Protein AF-K1U8G0-F1 (afdb_monomer_lite)

Foldseek 3Di:
DWDKDWDDADPVGLQRGKIKTKDWPDPPKAKFQAFDDDPDCVSVVRVVVCVVVVNRDHDDHDPPGPDMDIDDDDDADVVGDDDIDMDMFMDRFFHQDDDDDDDPDPVVDDPPDDVVVCPPPDPTWGAQVCLVDVDRVRVVVCCVVCVVVVVVVVVVVVCVLPPDPDDPVVSCVVVVVVCCVVDPQWTQTNVRDIWGALADDPPDGHDGGNPCVRCVVVPPDD

InterPro domains:
  IPR024462 Glycosyl-hydrolase family 116, N-terminal [PF12215] (2-149)
  IPR052566 Non-lysosomal glucosylceramidase [PTHR12654] (21-219)

Sequence (222 aa):
RGFILNQEAPANERHLEGHFAIWTDDARTTVDHCWFRGGWFDPLTMAWNNVTRGELISNEPGPGAPGGSLYVPINLAPGESKTVRLYMAWFVPRSNHRIGPDPKNVRDFGSCYNEADYAGQPDFYEPWYSRKFRNVNEVAAYWEENYDQLKQRTSRFTEAFYDTNLPKEVVEAVAANLTILKSPTVMRQHDGRFWVWEGSGDSWGSCHGSCTHVWNYAQAVP

Secondary structure (DSSP, 8-state):
-EEEEEEPPPTT-GGG-EEEEEEES-TT-EEE-S----STTHHHHHHHHHHHHT----PPP-TT-S--EEE------TT------EEEEEE---B----SPPP-STTSS-TT--GGGGTT--SSB-BHHHHH-SSHHHHHHHHHHHHHHHHHHHHHHHHHHH---S-HHHHHHHHHHHHGGGSTTEEEBTTS-EEE-SEE-SS-EES-S--HHHHTT-TT--

Organism: NCBI:txid408170

pLDDT: mean 92.66, std 5.26, range [62.34, 98.5]

Radius of gyration: 23.16 Å; chains: 1; bounding box: 51×50×64 Å

Structure (mmCIF, N/CA/C/O backbone):
data_AF-K1U8G0-F1
#
_entry.id   AF-K1U8G0-F1
#
loop_
_atom_site.group_PDB
_atom_site.id
_atom_site.type_symbol
_atom_site.label_atom_id
_atom_site.label_alt_id
_atom_site.label_comp_id
_atom_site.label_asym_id
_atom_site.label_entity_id
_atom_site.label_seq_id
_atom_site.pdbx_PDB_ins_code
_atom_site.Cartn_x
_atom_site.Cartn_y
_atom_site.Cartn_z
_atom_site.occupancy
_atom_site.B_iso_or_equiv
_atom_site.auth_seq_id
_atom_site.auth_comp_id
_atom_site.auth_asym_id
_atom_site.auth_atom_id
_atom_site.pdbx_PDB_model_num
ATOM 1 N N . ARG A 1 1 ? -16.502 0.867 3.691 1.00 93.31 1 ARG A N 1
ATOM 2 C CA . ARG A 1 1 ? -16.926 2.267 3.428 1.00 93.31 1 ARG A CA 1
ATOM 3 C C . ARG A 1 1 ? -15.722 3.185 3.532 1.00 93.31 1 ARG A C 1
ATOM 5 O O . ARG A 1 1 ? -14.999 3.090 4.516 1.00 93.31 1 ARG A O 1
ATOM 12 N N . GLY A 1 2 ? -15.486 4.037 2.540 1.00 96.38 2 GLY A N 1
ATOM 13 C CA . GLY A 1 2 ? -14.303 4.892 2.506 1.00 96.38 2 GLY A CA 1
ATOM 14 C C . GLY A 1 2 ? -14.257 5.771 1.266 1.00 96.38 2 GLY A C 1
ATOM 15 O O . GLY A 1 2 ? -15.279 5.925 0.602 1.00 96.38 2 GLY A O 1
ATOM 16 N N . PHE A 1 3 ? -13.080 6.301 0.951 1.00 96.19 3 PHE A N 1
ATOM 17 C CA . PHE A 1 3 ? -12.853 7.120 -0.238 1.00 96.19 3 PHE A CA 1
ATOM 18 C C . PHE A 1 3 ? -11.485 6.840 -0.863 1.00 96.19 3 PHE A C 1
ATOM 20 O O . PHE A 1 3 ? -10.619 6.199 -0.262 1.00 96.19 3 PHE A O 1
ATOM 27 N N . ILE A 1 4 ? -11.310 7.329 -2.091 1.00 95.75 4 ILE A N 1
ATOM 28 C CA . ILE A 1 4 ? -10.064 7.236 -2.848 1.00 95.75 4 ILE A CA 1
ATOM 29 C C . ILE A 1 4 ? -9.567 8.649 -3.135 1.00 95.75 4 ILE A C 1
ATOM 31 O O . ILE A 1 4 ? -10.297 9.465 -3.695 1.00 95.75 4 ILE A O 1
ATOM 35 N N . LEU A 1 5 ? -8.314 8.917 -2.780 1.00 94.31 5 LEU A N 1
ATOM 36 C CA . LEU A 1 5 ? -7.572 10.075 -3.253 1.00 94.31 5 LEU A CA 1
ATOM 37 C C . LEU A 1 5 ? -6.909 9.706 -4.581 1.00 94.31 5 LEU A C 1
ATOM 39 O O . LEU A 1 5 ? -6.108 8.771 -4.642 1.00 94.31 5 LEU A O 1
ATOM 43 N N . ASN A 1 6 ? -7.274 10.426 -5.639 1.00 93.50 6 ASN A N 1
ATOM 44 C CA . ASN A 1 6 ? -6.759 10.211 -6.987 1.00 93.50 6 ASN A CA 1
ATOM 45 C C . ASN A 1 6 ? -5.780 11.324 -7.353 1.00 93.50 6 ASN A C 1
ATOM 47 O O . ASN A 1 6 ? -6.115 12.504 -7.256 1.00 93.50 6 ASN A O 1
ATOM 51 N N . GLN A 1 7 ? -4.601 10.932 -7.821 1.00 93.19 7 GLN A N 1
ATOM 52 C CA . GLN A 1 7 ? -3.657 11.790 -8.515 1.00 93.19 7 GLN A CA 1
ATOM 53 C C . GLN A 1 7 ? -3.667 11.397 -9.992 1.00 93.19 7 GLN A C 1
ATOM 55 O O . GLN A 1 7 ? -3.075 10.392 -10.392 1.00 93.19 7 GLN A O 1
ATOM 60 N N . GLU A 1 8 ? -4.382 12.179 -10.797 1.00 90.31 8 GLU A N 1
ATOM 61 C CA . GLU A 1 8 ? -4.370 12.019 -12.249 1.00 90.31 8 GLU A CA 1
ATOM 62 C C . GLU A 1 8 ? -3.028 12.484 -12.820 1.00 90.31 8 GLU A C 1
ATOM 64 O O . GLU A 1 8 ? -2.448 13.475 -12.371 1.00 90.31 8 GLU A O 1
ATOM 69 N N . ALA A 1 9 ? -2.536 11.767 -13.828 1.00 91.88 9 ALA A N 1
ATOM 70 C CA . ALA A 1 9 ? -1.294 12.106 -14.501 1.00 91.88 9 ALA A CA 1
ATOM 71 C C . ALA A 1 9 ? -1.554 12.874 -15.805 1.00 91.88 9 ALA A C 1
ATOM 73 O O . ALA A 1 9 ? -2.374 12.431 -16.619 1.00 91.88 9 ALA A O 1
ATOM 74 N N . PRO A 1 10 ? -0.809 13.961 -16.079 1.00 92.06 10 PRO A N 1
ATOM 75 C CA . PRO A 1 10 ? -0.748 14.548 -17.411 1.00 92.06 10 PRO A CA 1
ATOM 76 C C . PRO A 1 10 ? -0.328 13.511 -18.462 1.00 92.06 10 PRO A C 1
ATOM 78 O O . PRO A 1 10 ? 0.423 12.576 -18.177 1.00 92.06 10 PRO A O 1
ATOM 81 N N . ALA A 1 11 ? -0.765 13.695 -19.712 1.00 86.19 11 ALA A N 1
ATOM 82 C CA . ALA A 1 11 ? -0.513 12.731 -20.787 1.00 86.19 11 ALA A CA 1
ATOM 83 C C . ALA A 1 11 ? 0.985 12.429 -21.012 1.00 86.19 11 ALA A C 1
ATOM 85 O O . ALA A 1 11 ? 1.331 11.300 -21.357 1.00 86.19 11 ALA A O 1
ATOM 86 N N . ASN A 1 12 ? 1.857 13.416 -20.791 1.00 87.25 12 ASN A N 1
ATOM 87 C CA . ASN A 1 12 ? 3.316 13.337 -20.916 1.00 87.25 12 ASN A CA 1
ATOM 88 C C . ASN A 1 12 ? 4.033 12.875 -19.630 1.00 87.25 12 ASN A C 1
ATOM 90 O O . ASN A 1 12 ? 5.226 12.587 -19.672 1.00 87.25 12 ASN A O 1
ATOM 94 N N . GLU A 1 13 ? 3.334 12.779 -18.498 1.00 92.38 13 GLU A N 1
ATOM 95 C CA . GLU A 1 13 ? 3.910 12.476 -17.180 1.00 92.38 13 GLU A CA 1
ATOM 96 C C . GLU A 1 13 ? 3.161 11.326 -16.494 1.00 92.38 13 GLU A C 1
ATOM 98 O O . GLU A 1 13 ? 2.931 11.331 -15.291 1.00 92.38 13 GLU A O 1
ATOM 103 N N . ARG A 1 14 ? 2.813 10.284 -17.264 1.00 92.81 14 ARG A N 1
ATOM 104 C CA . ARG A 1 14 ? 2.050 9.099 -16.806 1.00 92.81 14 ARG A CA 1
ATOM 105 C C . ARG A 1 14 ? 2.611 8.377 -15.576 1.00 92.81 14 ARG A C 1
ATOM 107 O O . ARG A 1 14 ? 1.904 7.582 -14.967 1.00 92.81 14 ARG A O 1
ATOM 114 N N . HIS A 1 15 ? 3.874 8.609 -15.235 1.00 93.88 15 HIS A N 1
ATOM 115 C CA . HIS A 1 15 ? 4.517 8.086 -14.030 1.00 93.88 15 HIS A CA 1
ATOM 116 C C . HIS A 1 15 ? 4.069 8.788 -12.739 1.00 93.88 15 HIS A C 1
ATOM 118 O O . HIS A 1 15 ? 4.366 8.294 -11.658 1.00 93.88 15 HIS A O 1
ATOM 124 N N . LEU A 1 16 ? 3.373 9.923 -12.842 1.00 95.50 16 LEU A N 1
ATOM 125 C CA . LEU A 1 16 ? 2.763 10.621 -11.714 1.00 95.50 16 LEU A CA 1
ATOM 126 C C . LEU A 1 16 ? 1.389 10.050 -11.339 1.00 95.50 16 LEU A C 1
ATOM 128 O O . LEU A 1 16 ? 0.769 10.553 -10.410 1.00 95.50 16 LEU A O 1
ATOM 132 N N . GLU A 1 17 ? 0.885 9.035 -12.043 1.00 96.19 17 GLU A N 1
ATOM 133 C CA . GLU A 1 17 ? -0.402 8.422 -11.708 1.00 96.19 17 GLU A CA 1
ATOM 134 C C . GLU A 1 17 ? -0.296 7.710 -10.358 1.00 96.19 17 GLU A C 1
ATOM 136 O O . GLU A 1 17 ? 0.598 6.889 -10.138 1.00 96.19 17 GLU A O 1
ATOM 141 N N . GLY A 1 18 ? -1.231 8.002 -9.459 1.00 97.25 18 GLY A N 1
ATOM 142 C CA . GLY A 1 18 ? -1.260 7.396 -8.139 1.00 97.25 18 GLY A CA 1
ATOM 143 C C . GLY A 1 18 ? -2.648 7.439 -7.530 1.00 97.25 18 GLY A C 1
ATOM 144 O O . GLY A 1 18 ? -3.390 8.407 -7.673 1.00 97.25 18 GLY A O 1
ATOM 145 N N . HIS A 1 19 ? -2.997 6.379 -6.816 1.00 97.69 19 HIS A N 1
ATOM 146 C CA . HIS A 1 19 ? -4.280 6.265 -6.141 1.00 97.69 19 HIS A CA 1
ATOM 147 C C . HIS A 1 19 ? -4.070 5.743 -4.729 1.00 97.69 19 HIS A C 1
ATOM 149 O O . HIS A 1 19 ? -3.303 4.801 -4.514 1.00 97.69 19 HIS A O 1
ATOM 155 N N . PHE A 1 20 ? -4.782 6.326 -3.774 1.00 97.69 20 PHE A N 1
ATOM 156 C CA . PHE A 1 20 ? -4.774 5.901 -2.383 1.00 97.69 20 PHE A CA 1
ATOM 157 C C . PHE A 1 20 ? -6.205 5.687 -1.902 1.00 97.69 20 PHE A C 1
ATOM 159 O O . PHE A 1 20 ? -6.988 6.630 -1.849 1.00 97.69 20 PHE A O 1
ATOM 166 N N . ALA A 1 21 ? -6.547 4.451 -1.557 1.00 98.06 21 ALA A N 1
ATOM 167 C CA . ALA A 1 21 ? -7.820 4.100 -0.949 1.00 98.06 21 ALA A CA 1
ATOM 168 C C . ALA A 1 21 ? -7.663 3.986 0.567 1.00 98.06 21 ALA A C 1
ATOM 170 O O . ALA A 1 21 ? -6.722 3.353 1.050 1.00 98.06 21 ALA A O 1
ATOM 171 N N . ILE A 1 22 ? -8.621 4.539 1.307 1.00 98.06 22 ILE A N 1
ATOM 172 C CA . ILE A 1 22 ? -8.731 4.391 2.759 1.00 98.06 22 ILE A CA 1
ATOM 173 C C . ILE A 1 22 ? -10.185 4.105 3.134 1.00 98.06 22 ILE A C 1
ATOM 175 O O . ILE A 1 22 ? -11.097 4.814 2.703 1.00 98.06 22 ILE A O 1
ATOM 179 N N . TRP A 1 23 ? -10.425 3.030 3.887 1.00 98.00 23 TRP A N 1
ATOM 180 C CA . TRP A 1 23 ? -11.781 2.566 4.195 1.00 98.00 23 TRP A CA 1
ATOM 181 C C . TRP A 1 23 ? -11.849 1.710 5.460 1.00 98.00 23 TRP A C 1
ATOM 183 O O . TRP A 1 23 ? -10.837 1.305 6.020 1.00 98.00 23 TRP A O 1
ATOM 193 N N . THR A 1 24 ? -13.064 1.424 5.913 1.00 97.38 24 THR A N 1
ATOM 194 C CA . THR A 1 24 ? -13.368 0.527 7.039 1.00 97.38 24 THR A CA 1
ATOM 195 C C . THR A 1 24 ? -14.390 -0.533 6.622 1.00 97.38 24 THR A C 1
ATOM 197 O O . THR A 1 24 ? -15.091 -0.366 5.618 1.00 97.38 24 THR A O 1
ATOM 200 N N . ASP A 1 25 ? -14.523 -1.594 7.415 1.00 94.50 25 ASP A N 1
ATOM 201 C CA . ASP A 1 25 ? -15.561 -2.629 7.274 1.00 94.50 25 ASP A CA 1
ATOM 202 C C . ASP A 1 25 ? -16.801 -2.376 8.161 1.00 94.50 25 ASP A C 1
ATOM 204 O O . ASP A 1 25 ? -17.778 -3.121 8.093 1.00 94.50 25 ASP A O 1
ATOM 208 N N . ASP A 1 26 ? -16.822 -1.304 8.967 1.00 94.94 26 ASP A N 1
ATOM 209 C CA . ASP A 1 26 ? -17.996 -0.956 9.779 1.00 94.94 26 ASP A CA 1
ATOM 210 C C . ASP A 1 26 ? -19.065 -0.258 8.920 1.00 94.94 26 ASP A C 1
ATOM 212 O O . ASP A 1 26 ? -18.864 0.826 8.364 1.00 94.94 26 ASP A O 1
ATOM 216 N N . ALA A 1 27 ? -20.250 -0.866 8.837 1.00 93.94 27 ALA A N 1
ATOM 217 C CA . ALA A 1 27 ? -21.376 -0.333 8.073 1.00 93.94 27 ALA A CA 1
ATOM 218 C C . ALA A 1 27 ? -21.874 1.035 8.579 1.00 93.94 27 ALA A C 1
ATOM 220 O O . ALA A 1 27 ? -22.547 1.745 7.833 1.00 93.94 27 ALA A O 1
ATOM 221 N N . ARG A 1 28 ? -21.547 1.424 9.819 1.00 95.00 28 ARG A N 1
ATOM 222 C CA . ARG A 1 28 ? -21.891 2.736 10.389 1.00 95.00 28 ARG A CA 1
ATOM 223 C C . ARG A 1 28 ? -20.876 3.820 10.059 1.00 95.00 28 ARG A C 1
ATOM 225 O O . ARG A 1 28 ? -21.050 4.947 10.508 1.00 95.00 28 ARG A O 1
ATOM 232 N N . THR A 1 29 ? -19.809 3.503 9.328 1.00 97.12 29 THR A N 1
ATOM 233 C CA . THR A 1 29 ? -18.829 4.515 8.951 1.00 97.12 29 THR A CA 1
ATOM 234 C C . THR A 1 29 ? -19.473 5.612 8.108 1.00 97.12 29 THR A C 1
ATOM 236 O O . THR A 1 29 ? -20.145 5.334 7.106 1.00 97.12 29 THR A O 1
ATOM 239 N N . THR A 1 30 ? -19.229 6.848 8.535 1.00 97.50 30 THR A N 1
ATOM 240 C CA . THR A 1 30 ? -19.607 8.084 7.851 1.00 97.50 30 THR A CA 1
ATOM 241 C C . THR A 1 30 ? -18.373 8.661 7.174 1.00 97.50 30 THR A C 1
ATOM 243 O O . THR A 1 30 ? -17.285 8.653 7.755 1.00 97.50 30 THR A O 1
ATOM 246 N N . VAL A 1 31 ? -18.535 9.134 5.940 1.00 97.62 31 VAL A N 1
ATOM 247 C CA . VAL A 1 31 ? -17.437 9.650 5.124 1.00 97.62 31 VAL A CA 1
ATOM 248 C C . VAL A 1 31 ? -17.691 11.112 4.794 1.00 97.62 31 VAL A C 1
ATOM 250 O O . VAL A 1 31 ? -18.672 11.432 4.130 1.00 97.62 31 VAL A O 1
ATOM 253 N N . ASP A 1 32 ? -16.779 11.978 5.221 1.00 96.88 32 ASP A N 1
ATOM 254 C CA . ASP A 1 32 ? -16.690 13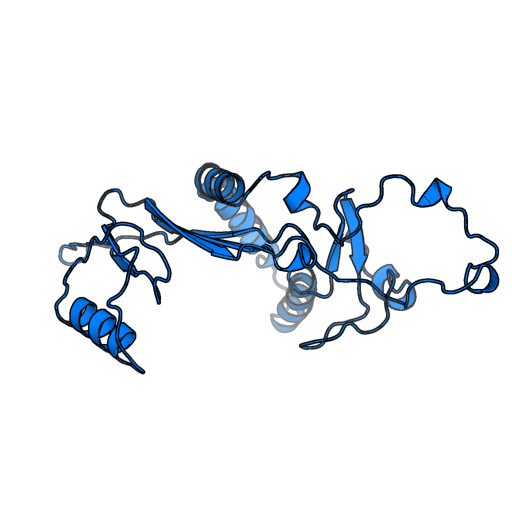.347 4.729 1.00 96.88 32 ASP A CA 1
ATOM 255 C C . ASP A 1 32 ? -15.689 13.369 3.575 1.00 96.88 32 ASP A C 1
ATOM 257 O O . ASP A 1 32 ? -14.477 13.338 3.795 1.00 96.88 32 ASP A O 1
ATOM 261 N N . HIS A 1 33 ? -16.192 13.382 2.342 1.00 95.81 33 HIS A N 1
ATOM 262 C CA . HIS A 1 33 ? -15.342 13.407 1.150 1.00 95.81 33 HIS A CA 1
ATOM 263 C C . HIS A 1 33 ? -14.749 14.791 0.871 1.00 95.81 33 HIS A C 1
ATOM 265 O O . HIS A 1 33 ? -13.907 14.925 -0.018 1.00 95.81 33 HIS A O 1
ATOM 271 N N . CYS A 1 34 ? -15.235 15.831 1.548 1.00 94.69 34 CYS A N 1
ATOM 272 C CA . CYS A 1 34 ? -14.955 17.215 1.207 1.00 94.69 34 CYS A CA 1
ATOM 273 C C . CYS A 1 34 ? -14.912 18.072 2.464 1.00 94.69 34 CYS A C 1
ATOM 275 O O . CYS A 1 34 ? -15.911 18.684 2.845 1.00 94.69 34 CYS A O 1
ATOM 277 N N . TRP A 1 35 ? -13.721 18.185 3.052 1.00 94.62 35 TRP A N 1
ATOM 278 C CA . TRP A 1 35 ? -13.489 19.160 4.111 1.00 94.62 35 TRP A CA 1
ATOM 279 C C . TRP A 1 35 ? -13.860 20.582 3.684 1.00 94.62 35 TRP A C 1
ATOM 281 O O . TRP A 1 35 ? -13.818 20.946 2.502 1.00 94.62 35 TRP A O 1
ATOM 291 N N . PHE A 1 36 ? -14.181 21.399 4.689 1.00 92.62 36 PHE A N 1
ATOM 292 C CA . PHE A 1 36 ? -14.450 22.822 4.527 1.00 92.62 36 PHE A CA 1
ATOM 293 C C . PHE A 1 36 ? -13.361 23.504 3.687 1.00 92.62 36 PHE A C 1
ATOM 295 O O . PHE A 1 36 ? -12.167 23.329 3.932 1.00 92.62 36 PHE A O 1
ATOM 302 N N . ARG A 1 37 ? -13.778 24.307 2.702 1.00 91.25 37 ARG A N 1
ATOM 303 C CA . ARG A 1 37 ? -12.868 25.075 1.847 1.00 91.25 37 ARG A CA 1
ATOM 304 C C . ARG A 1 37 ? -12.678 26.470 2.435 1.00 91.25 37 ARG A C 1
ATOM 306 O O . ARG A 1 37 ? -13.566 27.310 2.329 1.00 91.25 37 ARG A O 1
ATOM 313 N N . GLY A 1 38 ? -11.509 26.699 3.018 1.00 88.94 38 GLY A N 1
ATOM 314 C CA . GLY A 1 38 ? -11.080 27.996 3.535 1.00 88.94 38 GLY A CA 1
ATOM 315 C C . GLY A 1 38 ? -9.591 28.226 3.293 1.00 88.94 38 GLY A C 1
ATOM 316 O O . GLY A 1 38 ? -8.936 27.437 2.609 1.00 88.94 38 GLY A O 1
ATOM 317 N N . GLY A 1 39 ? -9.063 29.324 3.824 1.00 90.25 39 GLY A N 1
ATOM 318 C CA . GLY A 1 39 ? -7.657 29.682 3.670 1.00 90.25 39 GLY A CA 1
ATOM 319 C C . GLY A 1 39 ? -6.789 29.103 4.784 1.00 90.25 39 GLY A C 1
ATOM 320 O O . GLY A 1 39 ? -7.261 28.850 5.888 1.00 90.25 39 GLY A O 1
ATOM 321 N N . TRP A 1 40 ? -5.490 28.950 4.514 1.00 91.62 40 TRP A N 1
ATOM 322 C CA . TRP A 1 40 ? -4.477 28.634 5.529 1.00 91.62 40 TRP A CA 1
ATOM 323 C C . TRP A 1 40 ? -4.831 27.392 6.370 1.00 91.62 40 TRP A C 1
ATOM 325 O O . TRP A 1 40 ? -4.796 26.280 5.848 1.00 91.62 40 TRP A O 1
ATOM 335 N N . PHE A 1 41 ? -5.175 27.565 7.648 1.00 93.00 41 PHE A N 1
ATOM 336 C CA . PHE A 1 41 ? -5.522 26.471 8.555 1.00 93.00 41 PHE A CA 1
ATOM 337 C C . PHE A 1 41 ? -7.028 26.201 8.680 1.00 93.00 41 PHE A C 1
ATOM 339 O O . PHE A 1 41 ? -7.392 25.250 9.367 1.00 93.00 41 PHE A O 1
ATOM 346 N N . ASP A 1 42 ? -7.902 26.949 7.997 1.00 94.38 42 ASP A N 1
ATOM 347 C CA . ASP A 1 42 ? -9.357 26.809 8.144 1.00 94.38 42 ASP A CA 1
ATOM 348 C C . ASP A 1 42 ? -9.869 25.368 7.933 1.00 94.38 42 ASP A C 1
ATOM 350 O O . ASP A 1 42 ? -10.642 24.903 8.776 1.00 94.38 42 ASP A O 1
ATOM 354 N N . PRO A 1 43 ? -9.451 24.610 6.888 1.00 94.38 43 PRO A N 1
ATOM 355 C CA . PRO A 1 43 ? -9.928 23.236 6.699 1.00 94.38 43 PRO A CA 1
ATOM 356 C C . PRO A 1 43 ? -9.573 22.327 7.881 1.00 94.38 43 PRO A C 1
ATOM 358 O O . PRO A 1 43 ? -10.406 21.550 8.347 1.00 94.38 43 PRO A O 1
ATOM 361 N N . LEU A 1 44 ? -8.352 22.468 8.407 1.00 94.94 44 LEU A N 1
ATOM 362 C CA . LEU A 1 44 ? -7.857 21.696 9.547 1.00 94.94 44 LEU A CA 1
ATOM 363 C C . LEU A 1 44 ? -8.558 22.108 10.846 1.00 94.94 44 LEU A C 1
ATOM 365 O O . LEU A 1 44 ? -8.951 21.247 11.630 1.00 94.94 44 LEU A O 1
ATOM 369 N N . THR A 1 45 ? -8.773 23.409 11.062 1.00 95.81 45 THR A N 1
ATOM 370 C CA . THR A 1 45 ? -9.517 23.931 12.216 1.00 95.81 45 THR A CA 1
ATOM 371 C C . THR A 1 45 ? -10.965 23.447 12.212 1.00 95.81 45 THR A C 1
ATOM 373 O O . THR A 1 45 ? -11.476 23.048 13.256 1.00 95.81 45 THR A O 1
ATOM 376 N N . MET A 1 46 ? -11.630 23.427 11.054 1.00 96.12 46 MET A N 1
ATOM 377 C CA . MET A 1 46 ? -12.997 22.911 10.942 1.00 96.12 46 MET A CA 1
ATOM 378 C C . MET A 1 46 ? -13.063 21.402 11.154 1.00 96.12 46 MET A C 1
ATOM 380 O O . MET A 1 46 ? -13.887 20.949 11.947 1.00 96.12 46 MET A O 1
ATOM 384 N N . ALA A 1 47 ? -12.152 20.634 10.551 1.00 95.19 47 ALA A N 1
ATOM 385 C CA . ALA A 1 47 ? -12.054 19.199 10.805 1.00 95.19 47 ALA A CA 1
ATOM 386 C C . ALA A 1 47 ? -11.841 18.903 12.303 1.00 95.19 47 ALA A C 1
ATOM 388 O O . ALA A 1 47 ? -12.516 18.040 12.867 1.00 95.19 47 ALA A O 1
ATOM 389 N N . TRP A 1 48 ? -10.969 19.663 12.973 1.00 96.06 48 TRP A N 1
ATOM 390 C CA . TRP A 1 48 ? -10.723 19.532 14.410 1.00 96.06 48 TRP A CA 1
ATOM 391 C C . TRP A 1 48 ? -11.939 19.908 15.266 1.00 96.06 48 TRP A C 1
ATOM 393 O O . TRP A 1 48 ? -12.269 19.210 16.228 1.00 96.06 48 TRP A O 1
ATOM 403 N N . ASN A 1 49 ? -12.658 20.971 14.905 1.00 96.94 49 ASN A N 1
ATOM 404 C CA . ASN A 1 49 ? -13.892 21.355 15.590 1.00 96.94 49 ASN A CA 1
ATOM 405 C C . ASN A 1 49 ? -14.963 20.257 15.487 1.00 96.94 49 ASN A C 1
ATOM 407 O O . ASN A 1 49 ? -15.620 19.959 16.482 1.00 96.94 49 ASN A O 1
ATOM 411 N N . ASN A 1 50 ? -15.084 19.596 14.334 1.00 95.62 50 ASN A N 1
ATOM 412 C CA . ASN A 1 50 ? -16.003 18.467 14.173 1.00 95.62 50 ASN A CA 1
ATOM 413 C C . ASN A 1 50 ? -15.599 17.290 15.076 1.00 95.62 50 ASN A C 1
ATOM 415 O O . ASN A 1 50 ? -16.436 16.744 15.791 1.00 95.62 50 ASN A O 1
ATOM 419 N N . VAL A 1 51 ? -14.304 16.942 15.116 1.00 94.44 51 VAL A N 1
ATOM 420 C CA . VAL A 1 51 ? -13.778 15.871 15.986 1.00 94.44 51 VAL A CA 1
ATOM 421 C C . VAL A 1 51 ? -14.046 16.168 17.463 1.00 94.44 51 VAL A C 1
ATOM 423 O O . VAL A 1 51 ? -14.571 15.316 18.175 1.00 94.44 51 VAL A O 1
ATOM 426 N N . THR A 1 52 ? -13.731 17.380 17.926 1.00 96.31 52 THR A N 1
ATOM 427 C CA . THR A 1 52 ? -13.915 17.783 19.335 1.00 96.31 52 THR A CA 1
ATOM 428 C C . THR A 1 52 ? -15.376 17.820 19.775 1.00 96.31 52 THR A C 1
ATOM 430 O O . THR A 1 52 ? -15.659 17.584 20.948 1.00 96.31 52 THR A O 1
ATOM 433 N N . ARG A 1 53 ? -16.310 18.070 18.852 1.00 96.06 53 ARG A N 1
ATOM 434 C CA . ARG A 1 53 ? -17.756 18.020 19.114 1.00 96.06 53 ARG A CA 1
ATOM 435 C C . ARG A 1 53 ? -18.369 16.633 18.912 1.00 96.06 53 ARG A C 1
ATOM 437 O O . ARG A 1 53 ? -19.542 16.448 19.220 1.00 96.06 53 ARG A O 1
ATOM 444 N N . GLY A 1 54 ? -17.603 15.666 18.401 1.00 93.88 54 GLY A N 1
ATOM 445 C CA . GLY A 1 54 ? -18.125 14.355 18.012 1.00 93.88 54 GLY A CA 1
ATOM 446 C C . GLY A 1 54 ? -19.107 14.422 16.835 1.00 93.88 54 GLY A C 1
ATOM 447 O O . GLY A 1 54 ? -19.973 13.559 16.710 1.00 93.88 54 GLY A O 1
ATOM 448 N N . GLU A 1 55 ? -19.002 15.449 15.990 1.00 95.81 55 GLU A N 1
ATOM 449 C CA . GLU A 1 55 ? -19.871 15.642 14.830 1.00 95.81 55 GLU A CA 1
ATOM 450 C C . GLU A 1 55 ? -19.433 14.744 13.666 1.00 95.81 55 GLU A C 1
ATOM 452 O O . GLU A 1 55 ? -18.278 14.752 13.231 1.00 95.81 55 GLU A O 1
ATOM 457 N N . LEU A 1 56 ? -20.386 13.970 13.144 1.00 96.00 56 LEU A N 1
ATOM 458 C CA . LEU A 1 56 ? -20.194 13.078 12.004 1.00 96.00 56 LEU A CA 1
ATOM 459 C C . LEU A 1 56 ? -20.596 13.811 10.722 1.00 96.00 56 LEU A C 1
ATOM 461 O O . LEU A 1 56 ? -21.781 13.898 10.398 1.00 96.00 56 LEU A O 1
ATOM 465 N N . ILE A 1 57 ? -19.616 14.331 9.989 1.00 96.38 57 ILE A N 1
ATOM 466 C CA . ILE A 1 57 ? -19.862 15.023 8.721 1.00 96.38 57 ILE A CA 1
ATOM 467 C C . ILE A 1 57 ? -19.926 14.015 7.572 1.00 96.38 57 ILE A C 1
ATOM 469 O O . ILE A 1 57 ? -19.145 13.067 7.529 1.00 96.38 57 ILE A O 1
ATOM 473 N N . SER A 1 58 ? -20.868 14.222 6.647 1.00 96.44 58 SER A N 1
ATOM 474 C CA . SER A 1 58 ? -21.142 13.325 5.517 1.00 96.44 58 SER A CA 1
ATOM 475 C C . SER A 1 58 ? -21.262 14.096 4.201 1.00 96.44 58 SER A C 1
ATOM 477 O O . SER A 1 58 ? -22.289 14.019 3.528 1.00 96.44 58 SER A O 1
ATOM 479 N N . ASN A 1 59 ? -20.251 14.895 3.853 1.00 95.88 59 ASN A N 1
ATOM 480 C CA . ASN A 1 59 ? -20.271 15.609 2.579 1.00 95.88 59 ASN A CA 1
ATOM 481 C C . ASN A 1 59 ? -20.035 14.649 1.406 1.00 95.88 59 ASN A C 1
ATOM 483 O O . ASN A 1 59 ? -19.179 13.758 1.462 1.00 95.88 59 ASN A O 1
ATOM 487 N N . GLU A 1 60 ? -20.771 14.887 0.324 1.00 94.56 60 GLU A N 1
ATOM 488 C CA . GLU A 1 60 ? -20.583 14.206 -0.955 1.00 94.56 60 GLU A CA 1
ATOM 489 C C . GLU A 1 60 ? -19.252 14.606 -1.621 1.00 94.56 60 GLU A C 1
ATOM 491 O O . GLU A 1 60 ? -18.728 15.695 -1.354 1.00 94.56 60 GLU A O 1
ATOM 496 N N . PRO A 1 61 ? -18.694 13.759 -2.508 1.00 92.31 61 PRO A N 1
ATOM 497 C CA . PRO A 1 61 ? -17.503 14.094 -3.277 1.00 92.31 61 PRO A CA 1
ATOM 498 C C . PRO A 1 61 ? -17.673 15.374 -4.102 1.00 92.31 61 PRO A C 1
ATOM 500 O O . PRO A 1 61 ? -18.707 15.616 -4.723 1.00 92.31 61 PRO A O 1
ATOM 503 N N . GLY A 1 62 ? -16.611 16.172 -4.174 1.00 86.38 62 GLY A N 1
ATOM 504 C CA . GLY A 1 62 ? -16.570 17.414 -4.933 1.00 86.38 62 GLY A CA 1
ATOM 505 C C . GLY A 1 62 ? -15.143 17.778 -5.353 1.00 86.38 62 GLY A C 1
ATOM 506 O O . GLY A 1 62 ? -14.176 17.326 -4.738 1.00 86.38 62 GLY A O 1
ATOM 507 N N . PRO A 1 63 ? -14.982 18.599 -6.403 1.00 84.69 63 PRO A N 1
ATOM 508 C CA . PRO A 1 63 ? -13.671 18.917 -6.962 1.00 84.69 63 PRO A CA 1
ATOM 509 C C . PRO A 1 63 ? -12.819 19.745 -5.992 1.00 84.69 63 PRO A C 1
ATOM 511 O O . PRO A 1 63 ? -13.342 20.578 -5.249 1.00 84.69 63 PRO A O 1
ATOM 514 N N . GLY A 1 64 ? -11.499 19.539 -6.004 1.00 83.56 64 GLY A N 1
ATOM 515 C CA . GLY A 1 64 ? -10.561 20.340 -5.207 1.00 83.56 64 GLY A CA 1
ATOM 516 C C . GLY A 1 64 ? -10.839 20.292 -3.701 1.00 83.56 64 GLY A C 1
ATOM 517 O O . GLY A 1 64 ? -10.811 21.325 -3.032 1.00 83.56 64 GLY A O 1
ATOM 518 N N . ALA A 1 65 ? -11.203 19.120 -3.177 1.00 87.44 65 ALA A N 1
ATOM 519 C CA . ALA A 1 65 ? -11.324 18.911 -1.740 1.00 87.44 65 ALA A CA 1
ATOM 520 C C . ALA A 1 65 ? -9.937 19.037 -1.076 1.00 87.44 65 ALA A C 1
ATOM 522 O O . ALA A 1 65 ? -9.002 18.372 -1.522 1.00 87.44 65 ALA A O 1
ATOM 523 N N . PRO A 1 66 ? -9.777 19.848 -0.013 1.00 89.69 66 PRO A N 1
ATOM 524 C CA . PRO A 1 66 ? -8.494 19.991 0.679 1.00 89.69 66 PRO A CA 1
ATOM 525 C C . PRO A 1 66 ? -8.159 18.787 1.579 1.00 89.69 66 PRO A C 1
ATOM 527 O O . PRO A 1 66 ? -7.050 18.699 2.098 1.00 89.69 66 PRO A O 1
ATOM 530 N N . GLY A 1 67 ? -9.112 17.872 1.779 1.00 91.00 67 GLY A N 1
ATOM 531 C CA . GLY A 1 67 ? -8.969 16.654 2.571 1.00 91.00 67 GLY A CA 1
ATOM 532 C C . GLY A 1 67 ? -10.309 15.935 2.748 1.00 91.00 67 GLY A C 1
ATOM 533 O O . GLY A 1 67 ? -11.341 16.400 2.252 1.00 91.00 67 GLY A O 1
ATOM 534 N N . GLY A 1 68 ? -10.276 14.809 3.461 1.00 94.19 68 GLY A N 1
ATOM 535 C CA . GLY A 1 68 ? -11.450 14.004 3.794 1.00 94.19 68 GLY A CA 1
ATOM 536 C C . GLY A 1 68 ? -11.281 13.266 5.124 1.00 94.19 68 GLY A C 1
ATOM 537 O O . GLY A 1 68 ? -10.159 13.059 5.589 1.00 94.19 68 GLY A O 1
ATOM 538 N N . SER A 1 69 ? -12.398 12.876 5.739 1.00 96.06 69 SER A N 1
ATOM 539 C CA . SER A 1 69 ? -12.439 12.179 7.034 1.00 96.06 69 SER A CA 1
ATOM 540 C C . SER A 1 69 ? -13.258 10.896 6.966 1.00 96.06 69 SER A C 1
ATOM 542 O O . SER A 1 69 ? -14.293 10.830 6.302 1.00 96.06 69 SER A O 1
ATOM 544 N N . LEU A 1 70 ? -12.831 9.893 7.736 1.00 96.75 70 LEU A N 1
ATOM 545 C CA . LEU A 1 70 ? -13.643 8.728 8.082 1.00 96.75 70 LEU A CA 1
ATOM 546 C C . LEU A 1 70 ? -14.017 8.800 9.554 1.00 96.75 70 LEU A C 1
ATOM 548 O O . LEU A 1 70 ? -13.145 8.892 10.416 1.00 96.75 70 LEU A O 1
ATOM 552 N N . TYR A 1 71 ? -15.307 8.686 9.840 1.00 96.62 71 TYR A N 1
ATOM 553 C CA . TYR A 1 71 ? -15.812 8.605 11.200 1.00 96.62 71 TYR A CA 1
ATOM 554 C C . TYR A 1 71 ? -16.399 7.220 11.451 1.00 96.62 71 TYR A C 1
ATOM 556 O O . TYR A 1 71 ? -17.279 6.770 10.717 1.00 96.62 71 TYR A O 1
ATOM 564 N N . VAL A 1 72 ? -15.935 6.538 12.500 1.00 96.12 72 VAL A N 1
ATOM 565 C CA . VAL A 1 72 ? -16.502 5.257 12.945 1.00 96.12 72 VAL A CA 1
ATOM 566 C C . VAL A 1 72 ? -17.167 5.471 14.301 1.00 96.12 72 VAL A C 1
ATOM 568 O O . VAL A 1 72 ? -16.458 5.544 15.303 1.00 96.12 72 VAL A O 1
ATOM 571 N N . PRO A 1 73 ? -18.504 5.585 14.374 1.00 93.94 73 PRO A N 1
ATOM 572 C CA . PRO A 1 73 ? -19.181 5.731 15.653 1.00 93.94 73 PRO A CA 1
ATOM 573 C C . PRO A 1 73 ? -19.095 4.422 16.449 1.00 93.94 73 PRO A C 1
ATOM 575 O O . PRO A 1 73 ? -19.370 3.327 15.943 1.00 93.94 73 PRO A O 1
ATOM 578 N N . ILE A 1 74 ? -18.702 4.534 17.716 1.00 93.06 74 ILE A N 1
ATOM 579 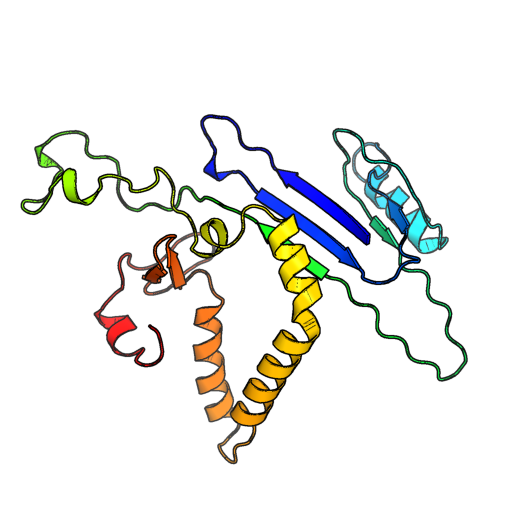C CA . ILE A 1 74 ? -18.517 3.408 18.630 1.00 93.06 74 ILE A CA 1
ATOM 580 C C . ILE A 1 74 ? -19.224 3.740 19.942 1.00 93.06 74 ILE A C 1
ATOM 582 O O . ILE A 1 74 ? -18.986 4.793 20.520 1.00 93.06 74 ILE A O 1
ATOM 586 N N . ASN A 1 75 ? -20.036 2.804 20.425 1.00 93.44 75 ASN A N 1
ATOM 587 C CA . ASN A 1 75 ? -20.565 2.800 21.785 1.00 93.44 75 ASN A CA 1
ATOM 588 C C . ASN A 1 75 ? -20.004 1.555 22.474 1.00 93.44 75 ASN A C 1
ATOM 590 O O . ASN A 1 75 ? -20.036 0.488 21.861 1.00 93.44 75 ASN A O 1
ATOM 594 N N . LEU A 1 76 ? -19.484 1.699 23.694 1.00 96.50 76 LEU A N 1
ATOM 595 C CA . LEU A 1 76 ? -18.953 0.597 24.501 1.00 96.50 76 LEU A CA 1
ATOM 596 C C . LEU A 1 76 ? -19.601 0.612 25.884 1.00 96.50 76 LEU A C 1
ATOM 598 O O . LEU A 1 76 ? -19.644 1.657 26.538 1.00 96.50 76 LEU A O 1
ATOM 602 N N . ALA A 1 77 ? -20.073 -0.541 26.342 1.00 97.62 77 ALA A N 1
ATOM 603 C CA . ALA A 1 77 ? -20.443 -0.751 27.736 1.00 97.62 77 ALA A CA 1
ATOM 604 C C . ALA A 1 77 ? -19.190 -0.854 28.639 1.00 97.62 77 ALA A C 1
ATOM 606 O O . ALA A 1 77 ? -18.084 -1.100 28.147 1.00 97.62 77 ALA A O 1
ATOM 607 N N . PRO A 1 78 ? -19.325 -0.709 29.974 1.00 97.94 78 PRO A N 1
ATOM 608 C CA . PRO A 1 78 ? -18.217 -0.948 30.897 1.00 97.94 78 PRO A CA 1
ATOM 609 C C . PRO A 1 78 ? -17.608 -2.345 30.702 1.00 97.94 78 PRO A C 1
ATOM 611 O O . PRO A 1 78 ? -18.299 -3.354 30.818 1.00 97.94 78 PRO A O 1
ATOM 614 N N . GLY A 1 79 ? -16.309 -2.397 30.399 1.00 97.25 79 GLY A N 1
ATOM 615 C CA . GLY A 1 79 ? -15.577 -3.642 30.139 1.00 97.25 79 GLY A CA 1
ATOM 616 C C . GLY A 1 79 ? -15.716 -4.202 28.717 1.00 97.25 79 GLY A C 1
ATOM 617 O O . GLY A 1 79 ? -15.037 -5.175 28.393 1.00 97.25 79 GLY A O 1
ATOM 618 N N . GLU A 1 80 ? -16.539 -3.604 27.850 1.00 97.94 80 GLU A N 1
ATOM 619 C CA . GLU A 1 80 ? -16.639 -4.007 26.446 1.00 97.94 80 GLU A CA 1
ATOM 620 C C . GLU A 1 80 ? -15.386 -3.588 25.664 1.00 97.94 80 GLU A C 1
ATOM 622 O O . GLU A 1 80 ? -14.827 -2.510 25.864 1.00 97.94 80 GLU A O 1
ATOM 627 N N . SER A 1 81 ? -14.950 -4.443 24.739 1.00 96.75 81 SER A N 1
ATOM 628 C CA . SER A 1 81 ? -13.858 -4.161 23.808 1.00 96.75 81 SER A CA 1
ATOM 629 C C . SER A 1 81 ? -14.336 -4.331 22.373 1.00 96.75 81 SER A C 1
ATOM 631 O O . SER A 1 81 ? -14.992 -5.318 22.043 1.00 96.75 81 SER A O 1
ATOM 633 N N . LYS A 1 82 ? -13.951 -3.400 21.496 1.00 95.12 82 LYS A N 1
ATOM 634 C CA . LYS A 1 82 ? -14.238 -3.466 20.060 1.00 95.12 82 LYS A CA 1
ATOM 635 C C . LYS A 1 82 ? -12.976 -3.191 19.253 1.00 95.12 82 LYS A C 1
ATOM 637 O O . LYS A 1 82 ? -12.252 -2.239 19.525 1.00 95.12 82 LYS A O 1
ATOM 642 N N . THR A 1 83 ? -12.750 -4.001 18.223 1.00 95.31 83 THR A N 1
ATOM 643 C CA . THR A 1 83 ? -11.723 -3.743 17.205 1.00 95.31 83 THR A CA 1
ATOM 644 C C . THR A 1 83 ? -12.351 -2.991 16.038 1.00 95.31 83 THR A C 1
ATOM 646 O O . THR A 1 83 ? -13.379 -3.417 15.514 1.00 95.31 83 THR A O 1
ATOM 649 N N . VAL A 1 84 ? -11.733 -1.887 15.618 1.00 94.88 84 VAL A N 1
ATOM 650 C CA . VAL A 1 84 ? -12.073 -1.184 14.374 1.00 94.88 84 VAL A CA 1
ATOM 651 C C . VAL A 1 84 ? -10.942 -1.390 13.384 1.00 94.88 84 VAL A C 1
ATOM 653 O O . VAL A 1 84 ? -9.783 -1.139 13.712 1.00 94.88 84 VAL A O 1
ATOM 656 N N . ARG A 1 85 ? -11.274 -1.858 12.179 1.00 95.06 85 ARG A N 1
ATOM 657 C CA . ARG A 1 85 ? -10.294 -2.059 11.114 1.00 95.06 85 ARG A CA 1
ATOM 658 C C . ARG A 1 85 ? -10.314 -0.866 10.166 1.00 95.06 85 ARG A C 1
ATOM 660 O O . ARG A 1 85 ? -11.351 -0.518 9.604 1.00 95.06 85 ARG A O 1
ATOM 667 N N . LEU A 1 86 ? -9.148 -0.246 10.018 1.00 96.56 86 LEU A N 1
ATOM 668 C CA . LEU A 1 86 ? -8.870 0.783 9.027 1.00 96.56 86 LEU A CA 1
ATOM 669 C C . LEU A 1 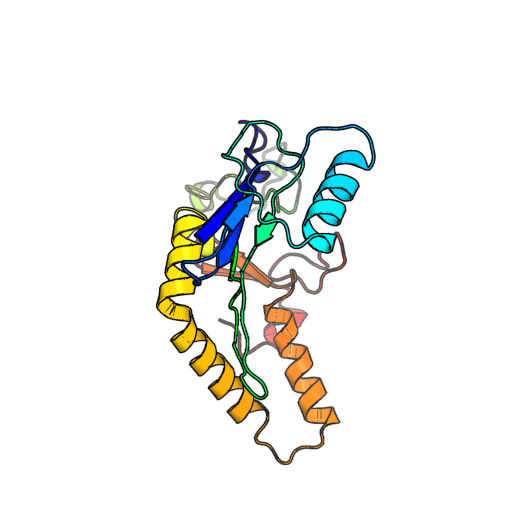86 ? -7.950 0.175 7.973 1.00 96.56 86 LEU A C 1
ATOM 671 O O . LEU A 1 86 ? -6.833 -0.244 8.274 1.00 96.56 86 LEU A O 1
ATOM 675 N N . TYR A 1 87 ? -8.444 0.111 6.750 1.00 97.75 87 TYR A N 1
ATOM 676 C CA . TYR A 1 87 ? -7.755 -0.435 5.600 1.00 97.75 87 TYR A CA 1
ATOM 677 C C . TYR A 1 87 ? -7.188 0.698 4.751 1.00 97.75 87 TYR A C 1
ATOM 679 O O . TYR A 1 87 ? -7.797 1.761 4.619 1.00 97.75 87 TYR A O 1
ATOM 687 N N . MET A 1 88 ? -6.010 0.459 4.182 1.00 97.94 88 MET A N 1
ATOM 688 C CA . MET A 1 88 ? -5.291 1.400 3.333 1.00 97.94 88 MET A CA 1
ATOM 689 C C . MET A 1 88 ? -4.674 0.642 2.162 1.00 97.94 88 MET A C 1
ATOM 691 O O . MET A 1 88 ? -4.078 -0.418 2.362 1.00 97.94 88 MET A O 1
ATOM 695 N N . ALA A 1 89 ? -4.798 1.182 0.954 1.00 98.19 89 ALA A N 1
ATOM 696 C CA . ALA A 1 89 ? -4.199 0.608 -0.243 1.00 98.19 89 ALA A CA 1
ATOM 697 C C . ALA A 1 89 ? -3.670 1.705 -1.164 1.00 98.19 89 ALA A C 1
ATOM 699 O O . ALA A 1 89 ? -4.336 2.710 -1.395 1.00 98.19 89 ALA A O 1
ATOM 700 N N . TRP A 1 90 ? -2.490 1.471 -1.731 1.00 97.88 90 TRP A N 1
ATOM 701 C CA . TRP A 1 90 ? -1.883 2.331 -2.739 1.00 97.88 90 TRP A CA 1
ATOM 702 C C . TRP A 1 90 ? -1.833 1.596 -4.074 1.00 97.88 90 TRP A C 1
ATOM 704 O O . TRP A 1 90 ? -1.544 0.399 -4.123 1.00 97.88 90 TRP A O 1
ATOM 714 N N . PHE A 1 91 ? -2.076 2.326 -5.156 1.00 98.19 91 PHE A N 1
ATOM 715 C CA . PHE A 1 91 ? -1.876 1.855 -6.518 1.00 98.19 91 PHE A CA 1
ATOM 716 C C . PHE A 1 91 ? -1.132 2.928 -7.310 1.00 98.19 91 PHE A C 1
ATOM 718 O O . PHE A 1 91 ? -1.700 3.955 -7.671 1.00 98.19 91 PHE A O 1
ATOM 725 N N . VAL A 1 92 ? 0.155 2.684 -7.540 1.00 97.25 92 VAL A N 1
ATOM 726 C CA . VAL A 1 92 ? 1.077 3.541 -8.294 1.00 97.25 92 VAL A CA 1
ATOM 727 C C . VAL A 1 92 ? 1.612 2.690 -9.448 1.00 97.25 92 VAL A C 1
ATOM 729 O O . VAL A 1 92 ? 2.586 1.948 -9.274 1.00 97.25 92 VAL A O 1
ATOM 732 N N . PRO A 1 93 ? 0.918 2.678 -10.602 1.00 96.38 93 PRO A N 1
ATOM 733 C CA . PRO A 1 93 ? 1.131 1.655 -11.618 1.00 96.38 93 PRO A CA 1
ATOM 734 C C . PRO A 1 93 ? 2.424 1.827 -12.408 1.00 96.38 93 PRO A C 1
ATOM 736 O O . PRO A 1 93 ? 2.825 0.890 -13.099 1.00 96.38 93 PRO A O 1
ATOM 739 N N . ARG A 1 94 ? 3.047 3.008 -12.340 1.00 95.50 94 ARG A N 1
ATOM 740 C CA . ARG A 1 94 ? 4.216 3.387 -13.135 1.00 95.50 94 ARG A CA 1
ATOM 741 C C . ARG A 1 94 ? 5.173 4.245 -12.319 1.00 95.50 94 ARG A C 1
ATOM 743 O O . ARG A 1 94 ? 4.762 4.950 -11.407 1.00 95.50 94 ARG A O 1
ATOM 750 N N . SER A 1 95 ? 6.445 4.217 -12.689 1.00 92.19 95 SER A N 1
ATOM 751 C CA . SER A 1 95 ? 7.474 5.126 -12.192 1.00 92.19 95 SER A CA 1
ATOM 752 C C . SER A 1 95 ? 8.420 5.510 -13.329 1.00 92.19 95 SER A C 1
ATOM 754 O O . SER A 1 95 ? 8.660 4.725 -14.245 1.00 92.19 95 SER A O 1
ATOM 756 N N . ASN A 1 96 ? 9.001 6.706 -13.258 1.00 90.50 96 ASN A N 1
ATOM 757 C CA . ASN A 1 96 ? 10.075 7.150 -14.152 1.00 90.50 96 ASN A CA 1
ATOM 758 C C . ASN A 1 96 ? 11.447 6.581 -13.759 1.00 90.50 96 ASN A C 1
ATOM 760 O O . ASN A 1 96 ? 12.474 7.057 -14.242 1.00 90.50 96 ASN A O 1
ATOM 764 N N . HIS A 1 97 ? 11.468 5.584 -12.876 1.00 87.81 97 HIS A N 1
ATOM 765 C CA . HIS A 1 97 ? 12.679 4.935 -12.431 1.00 87.81 97 HIS A CA 1
ATOM 766 C C . HIS A 1 97 ? 13.407 4.260 -13.599 1.00 87.81 97 HIS A C 1
ATOM 768 O O . HIS A 1 97 ? 12.968 3.240 -14.131 1.00 87.81 97 HIS A O 1
ATOM 774 N N . ARG A 1 98 ? 14.533 4.851 -13.988 1.00 84.81 98 ARG A N 1
ATOM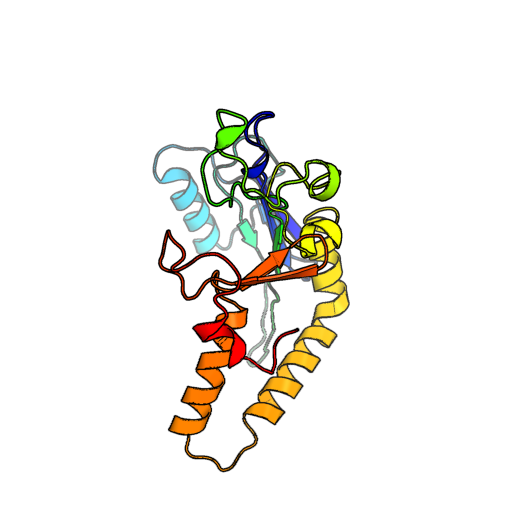 775 C CA . ARG A 1 98 ? 15.422 4.389 -15.053 1.00 84.81 98 ARG A CA 1
ATOM 776 C C . ARG A 1 98 ? 16.841 4.836 -14.742 1.00 84.81 98 ARG A C 1
ATOM 778 O O . ARG A 1 98 ? 17.028 5.852 -14.073 1.00 84.81 98 ARG A O 1
ATOM 785 N N . ILE A 1 99 ? 17.828 4.112 -15.258 1.00 83.44 99 ILE A N 1
ATOM 786 C CA . ILE A 1 99 ? 19.240 4.444 -15.077 1.00 83.44 99 ILE A CA 1
ATOM 787 C C . ILE A 1 99 ? 19.916 4.602 -16.427 1.00 83.44 99 ILE A C 1
ATOM 789 O O . ILE A 1 99 ? 19.755 3.766 -17.311 1.00 83.44 99 ILE A O 1
ATOM 793 N N . GLY A 1 100 ? 20.686 5.682 -16.546 1.00 82.44 100 GLY A N 1
ATOM 794 C CA . GLY A 1 100 ? 21.344 6.088 -17.781 1.00 82.44 100 GLY A CA 1
ATOM 795 C C . GLY A 1 100 ? 20.492 7.054 -18.620 1.00 82.44 100 GLY A C 1
ATOM 796 O O . GLY A 1 100 ? 19.259 7.036 -18.538 1.00 82.44 100 GLY A O 1
ATOM 797 N N . PRO A 1 101 ? 21.143 7.943 -19.393 1.00 81.88 101 PRO A N 1
ATOM 798 C CA . PRO A 1 101 ? 20.465 8.776 -20.376 1.00 81.88 101 PRO A CA 1
ATOM 799 C C . PRO A 1 101 ? 20.028 7.946 -21.588 1.00 81.88 101 PRO A C 1
ATOM 801 O O . PRO A 1 101 ? 20.536 6.850 -21.822 1.00 81.88 101 PRO A O 1
ATOM 804 N N . ASP A 1 102 ? 19.131 8.513 -22.391 1.00 83.25 102 ASP A N 1
ATOM 805 C CA . ASP A 1 102 ? 18.772 7.913 -23.675 1.00 83.25 102 ASP A CA 1
ATOM 806 C C . ASP A 1 102 ? 19.974 7.975 -24.637 1.00 83.25 102 ASP A C 1
ATOM 808 O O . ASP A 1 102 ? 20.712 8.974 -24.631 1.00 83.25 102 ASP A O 1
ATOM 812 N N . PRO A 1 103 ? 20.193 6.932 -25.457 1.00 84.56 103 PRO A N 1
ATOM 813 C CA . PRO A 1 103 ? 21.255 6.934 -26.453 1.00 84.56 103 PRO A CA 1
ATOM 814 C C . PRO A 1 103 ? 21.000 8.067 -27.451 1.00 84.56 103 PRO A C 1
ATOM 816 O O . PRO A 1 103 ? 19.909 8.198 -28.006 1.00 84.56 103 PRO A O 1
ATOM 819 N N . LYS A 1 104 ? 22.008 8.905 -27.687 1.00 89.69 104 LYS A N 1
ATOM 820 C CA . LYS A 1 104 ? 21.931 10.013 -28.648 1.00 89.69 104 LYS A CA 1
ATOM 821 C C . LYS A 1 104 ? 22.326 9.554 -30.046 1.00 89.69 104 LYS A C 1
ATOM 823 O O . LYS A 1 104 ? 21.843 10.092 -31.043 1.00 89.69 104 LYS A O 1
ATOM 828 N N . ASN A 1 105 ? 23.223 8.573 -30.127 1.00 89.44 105 ASN A N 1
ATOM 829 C CA . ASN A 1 105 ? 23.807 8.101 -31.371 1.00 89.44 105 ASN A CA 1
ATOM 830 C C . ASN A 1 105 ? 23.986 6.578 -31.327 1.00 89.44 105 ASN A C 1
ATOM 832 O O . ASN A 1 105 ? 24.148 5.988 -30.265 1.00 89.44 105 ASN A O 1
ATOM 836 N N . VAL A 1 106 ? 24.109 5.942 -32.497 1.00 83.50 106 VAL A N 1
ATOM 837 C CA . VAL A 1 106 ? 24.340 4.485 -32.607 1.00 83.50 106 VAL A CA 1
ATOM 838 C C . VAL A 1 106 ? 25.590 3.962 -31.880 1.00 83.50 106 VAL A C 1
ATOM 840 O O . VAL A 1 106 ? 25.698 2.770 -31.631 1.00 83.50 106 VAL A O 1
ATOM 843 N N . ARG A 1 107 ? 26.539 4.840 -31.537 1.00 84.56 107 ARG A N 1
ATOM 844 C CA . ARG A 1 107 ? 27.758 4.487 -30.790 1.00 84.56 107 ARG A CA 1
ATOM 845 C C . ARG A 1 107 ? 27.536 4.355 -29.283 1.00 84.56 107 ARG A C 1
ATOM 847 O O . ARG A 1 107 ? 28.402 3.805 -28.614 1.00 84.56 107 ARG A O 1
ATOM 854 N N . ASP A 1 108 ? 26.418 4.866 -28.771 1.00 86.19 108 ASP A N 1
ATOM 855 C CA . ASP A 1 108 ? 26.066 4.764 -27.351 1.00 86.19 108 ASP A CA 1
ATOM 856 C C . ASP A 1 108 ? 25.524 3.367 -27.012 1.00 86.19 108 ASP A C 1
ATOM 858 O O . ASP A 1 108 ? 25.490 2.969 -25.849 1.00 86.19 108 ASP A O 1
ATOM 862 N N . PHE A 1 109 ? 25.129 2.598 -28.031 1.00 82.94 109 PHE A N 1
ATOM 863 C CA . PHE A 1 109 ? 24.749 1.204 -27.877 1.00 82.94 109 PHE A CA 1
ATOM 864 C C . PHE A 1 109 ? 25.988 0.330 -27.658 1.00 82.94 109 PHE A C 1
ATOM 866 O O . PHE A 1 109 ? 26.968 0.401 -28.402 1.00 82.94 109 PHE A O 1
ATOM 873 N N . GLY A 1 110 ? 25.937 -0.532 -26.639 1.00 83.00 110 GLY A N 1
ATOM 874 C CA . GLY A 1 110 ? 26.967 -1.546 -26.420 1.00 83.00 110 GLY A CA 1
ATOM 875 C C . GLY A 1 110 ? 27.019 -2.556 -27.571 1.00 83.00 110 GLY A C 1
ATOM 876 O O . GLY A 1 110 ? 26.037 -2.758 -28.279 1.00 83.00 110 GLY A O 1
ATOM 877 N N . SER A 1 111 ? 28.145 -3.255 -27.729 1.00 85.06 111 SER A N 1
ATOM 878 C CA . SER A 1 111 ? 28.340 -4.242 -28.809 1.00 85.06 111 SER A CA 1
ATOM 879 C C . SER A 1 111 ? 27.348 -5.413 -28.794 1.00 85.06 111 SER A C 1
ATOM 881 O O . SER A 1 111 ? 27.236 -6.123 -29.787 1.00 85.06 111 SER A O 1
ATOM 883 N N . CYS A 1 112 ? 26.653 -5.625 -27.674 1.00 84.00 112 CYS A N 1
ATOM 884 C CA . CYS A 1 112 ? 25.620 -6.648 -27.504 1.00 84.00 112 CYS A CA 1
ATOM 885 C C . CYS A 1 112 ? 24.190 -6.092 -27.627 1.00 84.00 112 CYS A C 1
ATOM 887 O O . CYS A 1 112 ? 23.246 -6.809 -27.315 1.00 84.00 112 CYS A O 1
ATOM 889 N N . TYR A 1 113 ? 24.010 -4.822 -28.003 1.00 85.50 113 TYR A N 1
ATOM 890 C CA . TYR A 1 113 ? 22.682 -4.227 -28.129 1.00 85.50 113 TYR A CA 1
ATOM 891 C C . TYR A 1 113 ? 21.919 -4.811 -29.319 1.00 85.50 113 TYR A C 1
ATOM 893 O O . TYR A 1 113 ? 22.419 -4.837 -30.445 1.00 85.50 113 TYR A O 1
ATOM 901 N N . ASN A 1 114 ? 20.674 -5.198 -29.069 1.00 87.06 114 ASN A N 1
ATOM 902 C CA . ASN A 1 114 ? 19.709 -5.574 -30.084 1.00 87.06 114 ASN A CA 1
ATOM 903 C C . ASN A 1 114 ? 18.352 -4.962 -29.719 1.00 87.06 114 ASN A C 1
ATOM 905 O O . ASN A 1 114 ? 17.797 -5.262 -28.666 1.00 87.06 114 ASN A O 1
ATOM 909 N N . GLU A 1 115 ? 17.807 -4.109 -30.587 1.00 85.69 115 GLU A N 1
ATOM 910 C CA . GLU A 1 115 ? 16.507 -3.456 -30.371 1.00 85.69 115 GLU A CA 1
ATOM 911 C C . GLU A 1 115 ? 15.377 -4.476 -30.153 1.00 85.69 115 GLU A C 1
ATOM 913 O O . GLU A 1 115 ? 14.473 -4.245 -29.349 1.00 85.69 115 GLU A O 1
ATOM 918 N N . ALA A 1 116 ? 15.467 -5.644 -30.801 1.00 89.25 116 ALA A N 1
ATOM 919 C CA . ALA A 1 116 ? 14.483 -6.712 -30.659 1.00 89.25 116 ALA A CA 1
ATOM 920 C C . ALA A 1 116 ? 14.369 -7.244 -29.218 1.00 89.25 116 ALA A C 1
ATOM 922 O O . ALA A 1 116 ? 13.287 -7.681 -28.828 1.00 89.25 116 ALA A O 1
ATOM 923 N N . ASP A 1 117 ? 15.433 -7.156 -28.410 1.00 85.38 117 ASP A N 1
ATOM 924 C CA . ASP A 1 117 ? 15.432 -7.612 -27.010 1.00 85.38 117 ASP A CA 1
ATOM 925 C C . ASP A 1 117 ? 14.563 -6.713 -26.109 1.00 85.38 117 ASP A C 1
ATOM 927 O O . ASP A 1 117 ? 14.152 -7.112 -25.017 1.00 85.38 117 ASP A O 1
ATOM 931 N N . TYR A 1 118 ? 14.256 -5.499 -26.575 1.00 82.38 118 TYR A N 1
ATOM 932 C CA . TYR A 1 118 ? 13.455 -4.504 -25.864 1.00 82.38 118 TYR A CA 1
ATOM 933 C C . TYR A 1 118 ? 12.040 -4.360 -26.436 1.00 82.38 118 TYR A C 1
ATOM 935 O O . TYR A 1 118 ? 11.236 -3.590 -25.904 1.00 82.38 118 TYR A O 1
ATOM 943 N N . ALA A 1 119 ? 11.704 -5.108 -27.490 1.00 87.00 119 ALA A N 1
ATOM 944 C CA . ALA A 1 119 ? 10.379 -5.074 -28.089 1.00 87.00 119 ALA A CA 1
ATOM 945 C C . ALA A 1 119 ? 9.300 -5.438 -27.051 1.00 87.00 119 ALA A C 1
ATOM 947 O O . ALA A 1 119 ? 9.344 -6.490 -26.415 1.00 87.00 119 ALA A O 1
ATOM 948 N N . GLY A 1 120 ? 8.312 -4.555 -26.879 1.00 85.81 120 GLY A N 1
ATOM 949 C CA . GLY A 1 120 ? 7.208 -4.754 -25.936 1.00 85.81 120 GLY A CA 1
ATOM 950 C C . GLY A 1 120 ? 7.526 -4.428 -24.473 1.00 85.81 120 GLY A C 1
ATOM 951 O O . GLY A 1 120 ? 6.661 -4.629 -23.619 1.00 85.81 120 GLY A O 1
ATOM 952 N N . GLN A 1 121 ? 8.719 -3.907 -24.162 1.00 87.94 121 GLN A N 1
ATOM 953 C CA . GLN A 1 121 ? 8.976 -3.325 -22.844 1.00 87.94 121 GLN A CA 1
ATOM 954 C C . GLN A 1 121 ? 8.154 -2.036 -22.660 1.00 87.94 121 GLN A C 1
ATOM 956 O O . GLN A 1 121 ? 7.973 -1.285 -23.619 1.00 87.94 121 GLN A O 1
ATOM 961 N N . PRO A 1 122 ? 7.634 -1.769 -21.450 1.00 90.75 122 PRO A N 1
ATOM 962 C CA . PRO A 1 122 ? 6.906 -0.539 -21.175 1.00 90.75 122 PRO A CA 1
ATOM 963 C C . PRO A 1 122 ? 7.847 0.672 -21.165 1.00 90.75 122 PRO A C 1
ATOM 965 O O . PRO A 1 122 ? 8.989 0.577 -20.719 1.00 90.75 122 PRO A O 1
ATOM 968 N N . ASP A 1 123 ? 7.322 1.831 -21.569 1.00 87.94 123 ASP A N 1
ATOM 969 C CA . ASP A 1 123 ? 8.052 3.112 -21.561 1.00 87.94 123 ASP A CA 1
ATOM 970 C C . ASP A 1 123 ? 8.472 3.560 -20.148 1.00 87.94 123 ASP A C 1
ATOM 972 O O . ASP A 1 123 ? 9.396 4.353 -19.972 1.00 87.94 123 ASP A O 1
ATOM 976 N N . PHE A 1 124 ? 7.769 3.067 -19.126 1.00 92.12 124 PHE A N 1
ATOM 977 C CA . PHE A 1 124 ? 8.005 3.359 -17.716 1.00 92.12 124 PHE A CA 1
ATOM 978 C C . PHE A 1 124 ? 8.243 2.067 -16.943 1.00 92.12 124 PHE A C 1
ATOM 980 O O . PHE A 1 124 ? 7.719 1.011 -17.301 1.00 92.12 124 PHE A O 1
ATOM 987 N N . TYR A 1 125 ? 8.967 2.157 -15.827 1.00 93.19 125 TYR A N 1
ATOM 988 C CA . TYR A 1 125 ? 9.018 1.040 -14.895 1.00 93.19 125 TYR A CA 1
ATOM 989 C C . TYR A 1 125 ? 7.615 0.766 -14.355 1.00 93.19 125 TYR A C 1
ATOM 991 O O . TYR A 1 125 ? 6.933 1.666 -13.863 1.00 93.19 125 TYR A O 1
ATOM 999 N N . GLU A 1 126 ? 7.212 -0.496 -14.404 1.00 95.62 126 GLU A N 1
ATOM 1000 C CA . GLU A 1 126 ? 5.944 -0.973 -13.877 1.00 95.62 126 GLU A CA 1
ATOM 1001 C C . GLU A 1 126 ? 6.228 -2.037 -12.808 1.00 95.62 126 GLU A C 1
ATOM 1003 O O . GLU A 1 126 ? 6.890 -3.039 -13.109 1.00 95.62 126 GLU A O 1
ATOM 1008 N N . PRO A 1 127 ? 5.767 -1.849 -11.558 1.00 95.44 127 PRO A N 1
ATOM 1009 C CA . PRO A 1 127 ? 5.907 -2.862 -10.526 1.00 95.44 127 PRO A CA 1
ATOM 1010 C C . PRO A 1 127 ? 4.981 -4.047 -10.815 1.00 95.44 127 PRO A C 1
ATOM 1012 O O . PRO A 1 127 ? 3.855 -3.881 -11.266 1.00 95.44 127 PRO A O 1
ATOM 1015 N N . TRP A 1 128 ? 5.404 -5.259 -10.471 1.00 96.31 128 TRP A N 1
ATOM 1016 C CA . TRP A 1 128 ? 4.668 -6.503 -10.733 1.00 96.31 128 TRP A CA 1
ATOM 1017 C C . TRP A 1 128 ? 3.178 -6.458 -10.357 1.00 96.31 128 TRP A C 1
ATOM 1019 O O . TRP A 1 128 ? 2.321 -6.963 -11.085 1.00 96.31 128 TRP A O 1
ATOM 1029 N N . TYR A 1 129 ? 2.845 -5.833 -9.223 1.00 96.56 129 TYR A N 1
ATOM 1030 C CA . TYR A 1 129 ? 1.462 -5.778 -8.753 1.00 96.56 129 TYR A CA 1
ATOM 1031 C C . TYR A 1 129 ? 0.547 -4.953 -9.674 1.00 96.56 129 TYR A C 1
ATOM 1033 O O . TYR A 1 129 ? -0.652 -5.219 -9.689 1.00 96.56 129 TYR A O 1
ATOM 1041 N N . SER A 1 130 ? 1.078 -4.005 -10.459 1.00 96.81 130 SER A N 1
ATOM 1042 C CA . SER A 1 130 ? 0.276 -3.188 -11.381 1.00 96.81 130 SER A CA 1
ATOM 1043 C C . SER A 1 130 ? -0.185 -3.958 -12.620 1.00 96.81 130 SER A C 1
ATOM 1045 O O . SER A 1 130 ? -1.133 -3.550 -13.281 1.00 96.81 130 SER A O 1
ATOM 1047 N N . ARG A 1 131 ? 0.438 -5.108 -12.913 1.00 95.94 131 ARG A N 1
ATOM 1048 C CA . ARG A 1 131 ? -0.068 -6.085 -13.892 1.00 95.94 131 ARG A CA 1
ATOM 1049 C C . ARG A 1 131 ? -0.988 -7.129 -13.269 1.00 95.94 131 ARG A C 1
ATOM 1051 O O . ARG A 1 131 ? -1.796 -7.722 -13.976 1.00 95.94 131 ARG A O 1
ATOM 1058 N N . LYS A 1 132 ? -0.880 -7.354 -11.956 1.00 97.12 132 LYS A N 1
ATOM 1059 C CA . LYS A 1 132 ? -1.776 -8.252 -11.214 1.00 97.12 132 LYS A CA 1
ATOM 1060 C C . LYS A 1 132 ? -3.140 -7.617 -10.931 1.00 97.12 132 LYS A C 1
ATOM 1062 O O . LYS A 1 132 ? -4.139 -8.325 -10.951 1.00 97.12 132 LYS A O 1
ATOM 1067 N N . PHE A 1 133 ? -3.169 -6.319 -10.648 1.00 98.19 133 PHE A N 1
ATOM 1068 C CA . PHE A 1 133 ? -4.377 -5.568 -10.319 1.00 98.19 133 PHE A CA 1
ATOM 1069 C C . PHE A 1 133 ? -4.560 -4.425 -11.312 1.00 98.19 133 PHE A C 1
ATOM 1071 O O . PHE A 1 133 ? -3.603 -3.727 -11.631 1.00 98.19 133 PHE A O 1
ATOM 1078 N N . ARG A 1 134 ? -5.788 -4.207 -11.779 1.00 97.25 134 ARG A N 1
ATOM 1079 C CA . ARG A 1 134 ? -6.110 -3.178 -12.778 1.00 97.25 134 ARG A CA 1
ATOM 1080 C C . ARG A 1 134 ? -6.174 -1.770 -12.193 1.00 97.25 134 ARG A C 1
ATOM 1082 O O . ARG A 1 134 ? -6.010 -0.807 -12.931 1.00 97.25 134 ARG A O 1
ATOM 1089 N N . ASN A 1 135 ? -6.487 -1.643 -10.906 1.00 97.56 135 ASN A N 1
ATOM 1090 C CA . ASN A 1 135 ? -6.627 -0.367 -10.205 1.00 97.56 135 ASN A CA 1
ATOM 1091 C C . ASN A 1 135 ? -6.669 -0.579 -8.681 1.00 97.56 135 ASN A C 1
ATOM 1093 O O . ASN A 1 135 ? -6.698 -1.711 -8.192 1.00 97.56 135 ASN A O 1
ATOM 1097 N N . VAL A 1 136 ? -6.724 0.524 -7.927 1.00 98.19 136 VAL A N 1
ATOM 1098 C CA . VAL A 1 136 ? -6.770 0.506 -6.456 1.00 98.19 136 VAL A CA 1
ATOM 1099 C C . VAL A 1 136 ? -7.994 -0.218 -5.883 1.00 98.19 136 VAL A C 1
ATOM 1101 O O . VAL A 1 136 ? -7.881 -0.805 -4.811 1.00 98.19 136 VAL A O 1
ATOM 1104 N N . ASN A 1 137 ? -9.136 -0.246 -6.584 1.00 98.12 137 ASN A N 1
ATOM 1105 C CA . ASN A 1 137 ? -10.328 -0.949 -6.095 1.00 98.12 137 ASN A CA 1
ATOM 1106 C C . ASN A 1 137 ? -10.106 -2.460 -6.055 1.00 98.12 137 ASN A C 1
ATOM 1108 O O . ASN A 1 137 ? -10.556 -3.112 -5.123 1.00 98.12 137 ASN A O 1
ATOM 1112 N N . GLU A 1 138 ? -9.386 -3.025 -7.027 1.00 98.50 138 GLU A N 1
ATOM 1113 C CA . GLU A 1 138 ? -9.063 -4.456 -7.002 1.00 98.50 138 GLU A CA 1
ATOM 1114 C C . GLU A 1 138 ? -8.066 -4.806 -5.904 1.00 98.50 138 GLU A C 1
ATOM 1116 O O . GLU A 1 138 ? -8.186 -5.858 -5.279 1.00 98.50 138 GLU A O 1
ATOM 1121 N N . VAL A 1 139 ? -7.103 -3.917 -5.637 1.00 98.38 139 VAL A N 1
ATOM 1122 C CA . VAL A 1 139 ? -6.192 -4.075 -4.497 1.00 98.38 139 VAL A CA 1
ATOM 1123 C C . VAL A 1 139 ? -6.984 -4.045 -3.191 1.00 98.38 139 VAL A C 1
ATOM 1125 O O . VAL A 1 139 ? -6.775 -4.902 -2.335 1.00 98.38 139 VAL A O 1
ATOM 1128 N N . ALA A 1 140 ? -7.907 -3.090 -3.052 1.00 98.06 140 ALA A N 1
ATOM 1129 C CA . ALA A 1 140 ? -8.757 -2.950 -1.877 1.00 98.06 140 ALA A CA 1
ATOM 1130 C C . ALA A 1 140 ? -9.669 -4.168 -1.671 1.00 98.06 140 ALA A C 1
ATOM 1132 O O . ALA A 1 140 ? -9.685 -4.732 -0.579 1.00 98.06 140 ALA A O 1
ATOM 1133 N N . ALA A 1 141 ? -10.344 -4.628 -2.728 1.00 97.56 141 ALA A N 1
ATOM 1134 C CA . ALA A 1 141 ? -11.191 -5.817 -2.691 1.00 97.56 141 ALA A CA 1
ATOM 1135 C C . ALA A 1 141 ? -10.387 -7.066 -2.309 1.00 97.56 141 ALA A C 1
ATOM 1137 O O . ALA A 1 141 ? -10.754 -7.774 -1.377 1.00 97.56 141 ALA A O 1
ATOM 1138 N N . TYR A 1 142 ? -9.229 -7.287 -2.945 1.00 98.19 142 TYR A N 1
ATOM 1139 C CA . TYR A 1 142 ? -8.354 -8.406 -2.596 1.00 98.19 142 TYR A CA 1
ATOM 1140 C C . TYR A 1 142 ? -7.897 -8.336 -1.135 1.00 98.19 142 TYR A C 1
ATOM 1142 O O . TYR A 1 142 ? -7.862 -9.360 -0.452 1.00 98.19 142 TYR A O 1
ATOM 1150 N N . TRP A 1 143 ? -7.533 -7.147 -0.650 1.00 96.19 143 TRP A N 1
ATOM 1151 C CA . TRP A 1 143 ? -7.102 -6.952 0.731 1.00 96.19 143 TRP A CA 1
ATOM 1152 C C . TRP A 1 143 ? -8.215 -7.281 1.728 1.00 96.19 143 TRP A C 1
ATOM 1154 O O . TRP A 1 143 ? -7.957 -7.995 2.692 1.00 96.19 143 TRP A O 1
ATOM 1164 N N . GLU A 1 144 ? -9.440 -6.818 1.477 1.00 95.56 144 GLU A N 1
ATOM 1165 C CA . GLU A 1 144 ? -10.603 -7.064 2.333 1.00 95.56 144 GLU A CA 1
ATOM 1166 C C . GLU A 1 144 ? -11.024 -8.541 2.322 1.00 95.56 144 GLU A C 1
ATOM 1168 O O . GLU A 1 144 ? -11.141 -9.154 3.382 1.00 95.56 144 GLU A O 1
ATOM 1173 N N . GLU A 1 145 ? -11.142 -9.150 1.139 1.00 97.19 145 GLU A N 1
ATOM 1174 C CA . GLU A 1 145 ? -11.531 -10.558 0.972 1.00 97.19 145 GLU A CA 1
ATOM 1175 C C . GLU A 1 145 ? -10.533 -11.538 1.605 1.00 97.19 145 GLU A C 1
ATOM 1177 O O . GLU A 1 145 ? -10.913 -12.621 2.049 1.00 97.19 145 GLU A O 1
ATOM 1182 N N . ASN A 1 146 ? -9.247 -11.176 1.645 1.00 97.56 146 ASN A N 1
ATOM 1183 C CA . ASN A 1 146 ? -8.175 -12.074 2.075 1.00 97.56 146 ASN A CA 1
ATOM 1184 C C . ASN A 1 146 ? -7.536 -11.667 3.412 1.00 97.56 146 ASN A C 1
ATOM 1186 O O . ASN A 1 146 ? -6.579 -12.321 3.835 1.00 97.56 146 ASN A O 1
ATOM 1190 N N . TYR A 1 147 ? -8.031 -10.622 4.088 1.00 96.38 147 TYR A N 1
ATOM 1191 C CA . TYR A 1 147 ? -7.386 -10.044 5.275 1.00 96.38 147 TYR A CA 1
ATOM 1192 C C . TYR A 1 147 ? -7.077 -11.093 6.347 1.00 96.38 147 TYR A C 1
ATOM 1194 O O . TYR A 1 147 ? -5.926 -11.226 6.767 1.00 96.38 147 TYR A O 1
ATOM 1202 N N . ASP A 1 148 ? -8.078 -11.872 6.766 1.00 96.44 148 ASP A N 1
ATOM 1203 C CA . ASP A 1 148 ? -7.909 -12.836 7.856 1.00 96.44 148 ASP A CA 1
ATOM 1204 C C . ASP A 1 148 ? -6.911 -13.941 7.480 1.00 96.44 148 ASP A C 1
ATOM 1206 O O . ASP A 1 148 ? -6.056 -14.307 8.290 1.00 96.44 148 ASP A O 1
ATOM 1210 N N . GLN A 1 149 ? -6.933 -14.412 6.228 1.00 98.25 149 GLN A N 1
ATOM 1211 C CA . GLN A 1 149 ? -5.972 -15.403 5.740 1.00 98.25 149 GLN A CA 1
ATOM 1212 C C . GLN A 1 149 ? -4.545 -14.831 5.689 1.00 98.25 149 GLN A C 1
ATOM 1214 O O . GLN A 1 149 ? -3.590 -15.490 6.110 1.00 98.25 149 GLN A O 1
ATOM 1219 N N . LEU A 1 150 ? -4.375 -13.607 5.180 1.00 97.38 150 LEU A N 1
ATOM 1220 C CA . LEU A 1 150 ? -3.078 -12.928 5.107 1.00 97.38 150 LEU A CA 1
ATOM 1221 C C . LEU A 1 150 ? -2.512 -12.652 6.505 1.00 97.38 150 LEU A C 1
ATOM 1223 O O . LEU A 1 150 ? -1.324 -12.893 6.748 1.00 97.38 150 LEU A O 1
ATOM 1227 N N . LYS A 1 151 ? -3.363 -12.212 7.439 1.00 97.19 151 LYS A N 1
ATOM 1228 C CA . LYS A 1 151 ? -3.007 -12.002 8.843 1.00 97.19 151 LYS A CA 1
ATOM 1229 C C . LYS A 1 151 ? -2.595 -13.312 9.499 1.00 97.19 151 LYS A C 1
ATOM 1231 O O . LYS A 1 151 ? -1.513 -13.370 10.066 1.00 97.19 151 LYS A O 1
ATOM 1236 N N . GLN A 1 152 ? -3.388 -14.373 9.356 1.00 98.31 152 GLN A N 1
ATOM 1237 C CA . GLN A 1 152 ? -3.076 -15.683 9.930 1.00 98.31 152 GLN A CA 1
ATOM 1238 C C . GLN A 1 152 ? -1.745 -16.237 9.408 1.00 98.31 152 GLN A C 1
ATOM 1240 O O . GLN A 1 152 ? -0.941 -16.758 10.179 1.00 98.31 152 GLN A O 1
ATOM 1245 N N . ARG A 1 153 ? -1.481 -16.118 8.101 1.00 98.25 153 ARG A N 1
ATOM 1246 C CA . ARG A 1 153 ? -0.209 -16.560 7.507 1.00 98.25 153 ARG A CA 1
ATOM 1247 C C . ARG A 1 153 ? 0.976 -15.759 8.035 1.00 98.25 153 ARG A C 1
ATOM 1249 O O . ARG A 1 153 ? 2.006 -16.360 8.326 1.00 98.25 153 ARG A O 1
ATOM 1256 N N . THR A 1 154 ? 0.818 -14.442 8.166 1.00 96.62 154 THR A N 1
ATOM 1257 C CA . THR A 1 154 ? 1.833 -13.566 8.765 1.00 96.62 154 THR A CA 1
ATOM 1258 C C . THR A 1 154 ? 2.077 -13.944 10.223 1.00 96.62 154 THR A C 1
ATOM 1260 O O . THR A 1 154 ? 3.217 -14.207 10.576 1.00 96.62 154 THR A O 1
ATOM 1263 N N . SER A 1 155 ? 1.025 -14.083 11.039 1.00 98.25 155 SER A N 1
ATOM 1264 C CA . SER A 1 155 ? 1.131 -14.497 12.444 1.00 98.25 155 SER A CA 1
ATOM 1265 C C . SER A 1 155 ? 1.847 -15.832 12.593 1.00 98.25 155 SER A C 1
ATOM 1267 O O . SER A 1 155 ? 2.800 -15.913 13.353 1.00 98.25 155 SER A O 1
ATOM 1269 N N . ARG A 1 156 ? 1.481 -16.847 11.801 1.00 98.44 156 ARG A N 1
ATOM 1270 C CA . ARG A 1 156 ? 2.147 -18.155 11.843 1.00 98.44 156 ARG A CA 1
ATOM 1271 C C . ARG A 1 156 ? 3.628 -18.068 11.478 1.00 98.44 156 ARG A C 1
ATOM 1273 O O . ARG A 1 156 ? 4.439 -18.752 12.087 1.00 98.44 156 ARG A O 1
ATOM 1280 N N . PHE A 1 157 ? 3.978 -17.267 10.470 1.00 96.38 157 PHE A N 1
ATOM 1281 C CA . PHE A 1 157 ? 5.381 -17.037 10.124 1.00 96.38 157 PHE A CA 1
ATOM 1282 C C . PHE A 1 157 ? 6.120 -16.350 11.273 1.00 96.38 157 PHE A C 1
ATOM 1284 O O . PHE A 1 157 ? 7.183 -16.812 11.661 1.00 96.38 157 PHE A O 1
ATOM 1291 N N . THR A 1 158 ? 5.548 -15.285 11.834 1.00 96.50 158 THR A N 1
ATOM 1292 C CA . THR A 1 158 ? 6.126 -14.536 12.953 1.00 96.50 158 THR A CA 1
ATOM 1293 C C . THR A 1 158 ? 6.314 -15.425 14.180 1.00 96.50 158 THR A C 1
ATOM 1295 O O . THR A 1 158 ? 7.413 -15.487 14.712 1.00 96.50 158 THR A O 1
ATOM 1298 N N . GLU A 1 159 ? 5.283 -16.156 14.599 1.00 97.94 159 GLU A N 1
ATOM 1299 C CA . GLU A 1 159 ? 5.347 -17.086 15.730 1.00 97.94 159 GLU A CA 1
ATOM 1300 C C . GLU A 1 159 ? 6.434 -18.141 15.513 1.00 97.94 159 GLU A C 1
ATOM 1302 O O . GLU A 1 159 ? 7.295 -18.294 16.368 1.00 97.94 159 GLU A O 1
ATOM 1307 N N . ALA A 1 160 ? 6.468 -18.793 14.346 1.00 97.12 160 ALA A N 1
ATOM 1308 C CA . ALA A 1 160 ? 7.495 -19.787 14.037 1.00 97.12 160 ALA A CA 1
ATOM 1309 C C . ALA A 1 160 ? 8.911 -19.190 13.949 1.00 97.12 160 ALA A C 1
ATOM 1311 O O . ALA A 1 160 ? 9.879 -19.849 14.309 1.00 97.12 160 ALA A O 1
ATOM 1312 N N . PHE A 1 161 ? 9.049 -17.956 13.458 1.00 95.25 161 PHE A N 1
ATOM 1313 C CA . PHE A 1 161 ? 10.338 -17.274 13.345 1.00 95.25 161 PHE A CA 1
ATOM 1314 C C . PHE A 1 161 ? 10.911 -16.899 14.720 1.00 95.25 161 PHE 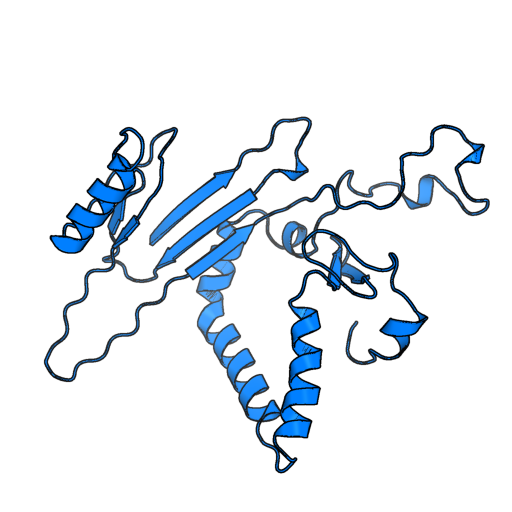A C 1
ATOM 1316 O O . PHE A 1 161 ? 12.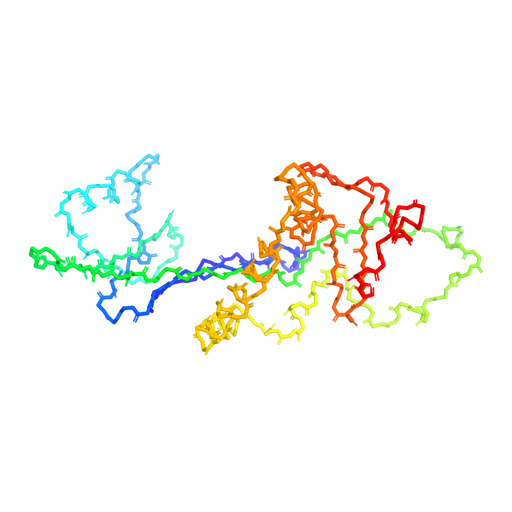118 -17.006 14.932 1.00 95.25 161 PHE A O 1
ATOM 1323 N N . TYR A 1 162 ? 10.052 -16.470 15.651 1.00 96.56 162 TYR A N 1
ATOM 1324 C CA . TYR A 1 162 ? 10.450 -16.078 17.005 1.00 96.56 162 TYR A CA 1
ATOM 1325 C C . TYR A 1 162 ? 10.409 -17.231 18.026 1.00 96.56 162 TYR A C 1
ATOM 1327 O O . TYR A 1 162 ? 10.907 -17.056 19.138 1.00 96.56 162 TYR A O 1
ATOM 1335 N N . ASP A 1 163 ? 9.878 -18.404 17.667 1.00 97.56 163 ASP A N 1
ATOM 1336 C CA . ASP A 1 163 ? 9.929 -19.632 18.473 1.00 97.56 163 ASP A CA 1
ATOM 1337 C C . ASP A 1 163 ? 11.327 -20.268 18.415 1.00 97.56 163 ASP A C 1
ATOM 1339 O O . ASP A 1 163 ? 11.600 -21.234 17.702 1.00 97.56 163 ASP A O 1
ATOM 1343 N N . THR A 1 164 ? 12.268 -19.654 19.128 1.00 96.81 164 THR A N 1
ATOM 1344 C CA . THR A 1 164 ? 13.670 -20.067 19.161 1.00 96.81 164 THR A CA 1
ATOM 1345 C C . THR A 1 164 ? 14.280 -19.845 20.538 1.00 96.81 164 THR A C 1
ATOM 1347 O O . THR A 1 164 ? 13.839 -19.003 21.317 1.00 96.81 164 THR A O 1
ATOM 1350 N N . ASN A 1 165 ? 15.334 -20.599 20.839 1.00 97.44 165 ASN A N 1
ATOM 1351 C CA . ASN A 1 165 ? 16.135 -20.453 22.053 1.00 97.44 165 ASN A CA 1
ATOM 1352 C C . ASN A 1 165 ? 17.457 -19.697 21.814 1.00 97.44 165 ASN A C 1
ATOM 1354 O O . ASN A 1 165 ? 18.313 -19.663 22.700 1.00 97.44 165 ASN A O 1
ATOM 1358 N N . LEU A 1 166 ? 17.641 -19.115 20.623 1.00 97.94 166 LEU A N 1
ATOM 1359 C CA . LEU A 1 166 ? 18.800 -18.282 20.311 1.00 97.94 166 LEU A CA 1
ATOM 1360 C C . LEU A 1 166 ? 18.815 -16.995 21.158 1.00 97.94 166 LEU A C 1
ATOM 1362 O O . LEU A 1 166 ? 17.756 -16.496 21.548 1.00 97.94 166 LEU A O 1
ATOM 1366 N N . PRO A 1 167 ? 19.999 -16.402 21.407 1.00 98.31 167 PRO A N 1
ATOM 1367 C CA . PRO A 1 167 ? 20.088 -15.085 22.029 1.00 98.31 167 PRO A CA 1
ATOM 1368 C C . PRO A 1 167 ? 19.310 -14.031 21.231 1.00 98.31 167 PRO A C 1
ATOM 1370 O O . PRO A 1 167 ? 19.357 -14.014 19.998 1.00 98.31 167 PRO A O 1
ATOM 1373 N N . LYS A 1 168 ? 18.627 -13.119 21.930 1.00 97.06 168 LYS A N 1
ATOM 1374 C CA . LYS A 1 168 ? 17.775 -12.080 21.322 1.00 97.06 168 LYS A CA 1
ATOM 1375 C C . LYS A 1 168 ? 18.519 -11.216 20.299 1.00 97.06 168 LYS A C 1
ATOM 1377 O O . LYS A 1 168 ? 17.934 -10.814 19.303 1.00 97.06 168 LYS A O 1
ATOM 1382 N N . GLU A 1 169 ? 19.808 -10.967 20.516 1.00 97.56 169 GLU A N 1
ATOM 1383 C CA . GLU A 1 169 ? 20.664 -10.183 19.626 1.00 97.56 169 GLU A CA 1
ATOM 1384 C C . GLU A 1 169 ? 20.860 -10.884 18.276 1.00 97.56 169 GLU A C 1
ATOM 1386 O O . GLU A 1 169 ? 20.904 -10.232 17.236 1.00 97.56 169 GLU A O 1
ATOM 1391 N N . VAL A 1 170 ? 20.932 -12.220 18.284 1.00 97.19 170 VAL A N 1
ATOM 1392 C CA . VAL A 1 170 ? 21.021 -13.026 17.061 1.00 97.19 170 VAL A CA 1
ATOM 1393 C C . VAL A 1 170 ? 19.691 -12.986 16.315 1.00 97.19 170 VAL A C 1
ATOM 1395 O O . VAL A 1 170 ? 19.680 -12.772 15.106 1.00 97.19 170 VAL A O 1
ATOM 1398 N N . VAL A 1 171 ? 18.572 -13.145 17.027 1.00 96.75 171 VAL A N 1
ATOM 1399 C CA . VAL A 1 171 ? 17.232 -13.088 16.421 1.00 96.75 171 VAL A CA 1
ATOM 1400 C C . VAL A 1 171 ? 16.979 -11.723 15.785 1.00 96.75 171 VAL A C 1
ATOM 1402 O O . VAL A 1 171 ? 16.514 -11.665 14.650 1.00 96.75 171 VAL A O 1
ATOM 1405 N N . GLU A 1 172 ? 17.352 -10.638 16.465 1.00 96.06 172 GLU A N 1
ATOM 1406 C CA . GLU A 1 172 ? 17.247 -9.279 15.930 1.00 96.06 172 GLU A CA 1
ATOM 1407 C C . GLU A 1 172 ? 18.108 -9.096 14.676 1.00 96.06 172 GLU A C 1
ATOM 1409 O O . GLU A 1 172 ? 17.617 -8.612 13.659 1.00 96.06 172 GLU A O 1
ATOM 1414 N N . ALA A 1 173 ? 19.367 -9.551 14.699 1.00 95.00 173 ALA A N 1
ATOM 1415 C CA . ALA A 1 173 ? 20.246 -9.466 13.536 1.00 95.00 173 ALA A CA 1
ATOM 1416 C C . ALA A 1 173 ? 19.670 -10.214 12.319 1.00 95.00 173 ALA A C 1
ATOM 1418 O O . ALA A 1 173 ? 19.736 -9.715 11.196 1.00 95.00 173 ALA A O 1
ATOM 1419 N N . VAL A 1 174 ? 19.060 -11.386 12.519 1.00 93.00 174 VAL A N 1
ATOM 1420 C CA . VAL A 1 174 ? 18.401 -12.134 11.435 1.00 93.00 174 VAL A CA 1
ATOM 1421 C C . VAL A 1 174 ? 17.117 -11.431 10.978 1.00 93.00 174 VAL A C 1
ATOM 1423 O O . VAL A 1 174 ? 16.909 -11.273 9.775 1.00 93.00 174 VAL A O 1
ATOM 1426 N N . ALA A 1 175 ? 16.274 -10.967 11.905 1.00 93.69 175 ALA A N 1
ATOM 1427 C CA . ALA A 1 175 ? 15.018 -10.281 11.595 1.00 93.69 175 ALA A CA 1
ATOM 1428 C C . ALA A 1 175 ? 15.249 -8.988 10.802 1.00 93.69 175 ALA A C 1
ATOM 1430 O O . ALA A 1 175 ? 14.546 -8.726 9.824 1.00 93.69 175 ALA A O 1
ATOM 1431 N N . ALA A 1 176 ? 16.274 -8.217 11.172 1.00 93.12 176 ALA A N 1
ATOM 1432 C CA . ALA A 1 176 ? 16.643 -6.974 10.507 1.00 93.12 176 ALA A CA 1
ATOM 1433 C C . ALA A 1 176 ? 16.912 -7.179 9.008 1.00 93.12 176 ALA A C 1
ATOM 1435 O O . ALA A 1 176 ? 16.484 -6.361 8.194 1.00 93.12 176 ALA A O 1
ATOM 1436 N N . ASN A 1 177 ? 17.519 -8.304 8.611 1.00 90.81 177 ASN A N 1
ATOM 1437 C CA . ASN A 1 177 ? 17.754 -8.616 7.197 1.00 90.81 177 ASN A CA 1
ATOM 1438 C C . ASN A 1 177 ? 16.447 -8.777 6.395 1.00 90.81 177 ASN A C 1
ATOM 1440 O O . ASN A 1 177 ? 16.393 -8.399 5.225 1.00 90.81 177 ASN A O 1
ATOM 1444 N N . LEU A 1 178 ? 15.363 -9.273 7.007 1.00 90.56 178 LEU A N 1
ATOM 1445 C CA . LEU A 1 178 ? 14.069 -9.436 6.327 1.00 90.56 178 LEU A CA 1
ATOM 1446 C C . LEU A 1 178 ? 13.406 -8.097 5.984 1.00 90.56 178 LEU A C 1
ATOM 1448 O O . LEU A 1 178 ? 12.619 -8.023 5.039 1.00 90.56 178 LEU A O 1
ATOM 1452 N N . THR A 1 179 ? 13.728 -7.031 6.722 1.00 90.56 179 THR A N 1
ATOM 1453 C CA . THR A 1 179 ? 13.146 -5.698 6.503 1.00 90.56 179 THR A CA 1
ATOM 1454 C C . THR A 1 179 ? 13.529 -5.106 5.145 1.00 90.56 179 THR A C 1
ATOM 1456 O O . THR A 1 179 ? 12.743 -4.356 4.564 1.00 90.56 179 THR A O 1
ATOM 1459 N N . ILE A 1 180 ? 14.668 -5.525 4.580 1.00 91.31 180 ILE A N 1
ATOM 1460 C CA . ILE A 1 180 ? 15.144 -5.118 3.249 1.00 91.31 180 ILE A CA 1
ATOM 1461 C C . ILE A 1 180 ? 14.130 -5.505 2.161 1.00 91.31 180 ILE A C 1
ATOM 1463 O O . ILE A 1 180 ? 13.922 -4.764 1.207 1.00 91.31 180 ILE A O 1
ATOM 1467 N N . LEU A 1 181 ? 13.397 -6.613 2.325 1.00 90.44 181 LEU A N 1
ATOM 1468 C CA . LEU A 1 181 ? 12.362 -7.027 1.364 1.00 90.44 181 LEU A CA 1
ATOM 1469 C C . LEU A 1 181 ? 11.154 -6.074 1.316 1.00 90.44 181 LEU A C 1
ATOM 1471 O O . LEU A 1 181 ? 10.304 -6.187 0.429 1.00 90.44 181 LEU A O 1
ATOM 1475 N N . LYS A 1 182 ? 11.042 -5.168 2.291 1.00 89.56 182 LYS A N 1
ATOM 1476 C CA . LYS A 1 182 ? 10.015 -4.126 2.374 1.00 89.56 182 LYS A CA 1
ATOM 1477 C C . LYS A 1 182 ? 10.580 -2.719 2.171 1.00 89.56 182 LYS A C 1
ATOM 1479 O O . LYS A 1 182 ? 9.835 -1.757 2.348 1.00 89.56 182 LYS A O 1
ATOM 1484 N N . SER A 1 183 ? 11.847 -2.589 1.783 1.00 90.88 183 SER A N 1
ATOM 1485 C CA . SER A 1 183 ? 12.476 -1.306 1.476 1.00 90.88 183 SER A CA 1
ATOM 1486 C C . SER A 1 183 ? 12.474 -1.014 -0.038 1.00 90.88 183 SER A C 1
ATOM 1488 O O . SER A 1 183 ? 12.227 -1.909 -0.850 1.00 90.88 183 SER A O 1
ATOM 1490 N N . PRO A 1 184 ? 12.816 0.222 -0.449 1.00 90.12 184 PRO A N 1
ATOM 1491 C CA . PRO A 1 184 ? 13.066 0.569 -1.852 1.00 90.12 184 PRO A CA 1
ATOM 1492 C C . PRO A 1 184 ? 14.311 -0.096 -2.470 1.00 90.12 184 PRO A C 1
ATOM 1494 O O . PRO A 1 184 ? 14.603 0.133 -3.641 1.00 90.12 184 PRO A O 1
ATOM 1497 N N . THR A 1 185 ? 15.067 -0.896 -1.708 1.00 92.56 185 THR A N 1
ATOM 1498 C CA . THR A 1 185 ? 16.265 -1.595 -2.199 1.00 92.56 185 THR A CA 1
ATOM 1499 C C . THR A 1 185 ? 15.905 -2.725 -3.166 1.00 92.56 185 THR A C 1
ATOM 1501 O O . THR A 1 185 ? 16.714 -3.082 -4.020 1.00 92.56 185 THR A O 1
ATOM 1504 N N . VAL A 1 186 ? 14.688 -3.270 -3.067 1.00 92.06 186 VAL A N 1
ATOM 1505 C CA . VAL A 1 186 ? 14.209 -4.367 -3.912 1.00 92.06 186 VAL A CA 1
ATOM 1506 C C . VAL A 1 186 ? 13.108 -3.912 -4.861 1.00 92.06 186 VAL A C 1
ATOM 1508 O O . VAL A 1 186 ? 12.226 -3.127 -4.518 1.00 92.06 186 VAL A O 1
ATOM 1511 N N . MET A 1 187 ? 13.131 -4.449 -6.072 1.00 91.31 187 MET A N 1
ATOM 1512 C CA . MET A 1 187 ? 12.200 -4.129 -7.141 1.00 91.31 187 MET A CA 1
ATOM 1513 C C . MET A 1 187 ? 11.748 -5.418 -7.814 1.00 91.31 187 MET A C 1
ATOM 1515 O O . MET A 1 187 ? 12.547 -6.283 -8.160 1.00 91.31 187 MET A O 1
ATOM 1519 N N . ARG A 1 188 ? 10.442 -5.549 -8.033 1.00 92.94 188 ARG A N 1
ATOM 1520 C CA . ARG A 1 188 ? 9.885 -6.647 -8.821 1.00 92.94 188 ARG A CA 1
ATOM 1521 C C . ARG A 1 188 ? 9.182 -6.056 -10.024 1.00 92.94 188 ARG A C 1
ATOM 1523 O O . ARG A 1 188 ? 8.137 -5.425 -9.865 1.00 92.94 188 ARG A O 1
ATOM 1530 N N . GLN A 1 189 ? 9.767 -6.249 -11.197 1.00 92.81 189 GLN A N 1
ATOM 1531 C CA . GLN A 1 189 ? 9.268 -5.702 -12.452 1.00 92.81 189 GLN A CA 1
ATOM 1532 C C . GLN A 1 189 ? 7.977 -6.407 -12.898 1.00 92.81 189 GLN A C 1
ATOM 1534 O O . GLN A 1 189 ? 7.660 -7.501 -12.430 1.00 92.81 189 GLN A O 1
ATOM 1539 N N . HIS A 1 190 ? 7.225 -5.766 -13.794 1.00 94.50 190 HIS A N 1
ATOM 1540 C CA . HIS A 1 190 ? 5.974 -6.234 -14.404 1.00 94.50 190 HIS A CA 1
ATOM 1541 C C . HIS A 1 190 ? 5.968 -7.713 -14.829 1.00 94.50 190 HIS A C 1
ATOM 1543 O O . HIS A 1 190 ? 4.979 -8.403 -14.597 1.00 94.50 190 HIS A O 1
ATOM 1549 N N . ASP A 1 191 ? 7.084 -8.221 -15.353 1.00 92.81 191 ASP A N 1
ATOM 1550 C CA . ASP A 1 191 ? 7.262 -9.607 -15.811 1.00 92.81 191 ASP A CA 1
ATOM 1551 C C . ASP A 1 191 ? 7.750 -10.571 -14.716 1.00 92.81 191 ASP A C 1
ATOM 1553 O O . ASP A 1 191 ? 8.004 -11.748 -14.961 1.00 92.81 191 ASP A O 1
ATOM 1557 N N . GLY A 1 192 ? 7.856 -10.086 -13.483 1.00 92.31 192 GLY A N 1
ATOM 1558 C CA . GLY A 1 192 ? 8.244 -10.859 -12.314 1.00 92.31 192 GLY A CA 1
ATOM 1559 C C . GLY A 1 192 ? 9.743 -10.896 -12.042 1.00 92.31 192 GLY A C 1
ATOM 1560 O O . GLY A 1 192 ? 10.096 -11.387 -10.967 1.00 92.31 192 GLY A O 1
ATOM 1561 N N . ARG A 1 193 ? 10.597 -10.358 -12.931 1.00 90.88 193 ARG A N 1
ATOM 1562 C CA . ARG A 1 193 ? 12.045 -10.268 -12.689 1.00 90.88 193 ARG A CA 1
ATOM 1563 C C . ARG A 1 193 ? 12.342 -9.472 -11.422 1.00 90.88 193 ARG A C 1
ATOM 1565 O O . ARG A 1 193 ? 11.718 -8.439 -11.156 1.00 90.88 193 ARG A O 1
ATOM 1572 N N . PHE A 1 194 ? 13.305 -9.974 -10.656 1.00 90.62 194 PHE A N 1
ATOM 1573 C CA . PHE A 1 194 ? 13.770 -9.372 -9.417 1.00 90.62 194 PHE A CA 1
ATOM 1574 C C . PHE A 1 194 ? 15.011 -8.522 -9.690 1.00 90.62 194 PHE A C 1
ATOM 1576 O O . PHE A 1 194 ? 16.019 -9.000 -10.206 1.00 90.62 194 PHE A O 1
ATOM 1583 N N . TRP A 1 195 ? 14.901 -7.241 -9.371 1.00 90.31 195 TRP A N 1
ATOM 1584 C CA . TRP A 1 195 ? 15.940 -6.238 -9.526 1.00 90.31 195 TRP A CA 1
ATOM 1585 C C . TRP A 1 195 ? 16.225 -5.622 -8.173 1.00 90.31 195 TRP A C 1
ATOM 1587 O O . TRP A 1 195 ? 15.333 -5.482 -7.341 1.00 90.31 195 TRP A O 1
ATOM 1597 N N . VAL A 1 196 ? 17.475 -5.258 -7.946 1.00 91.25 196 VAL A N 1
ATOM 1598 C CA . VAL A 1 196 ? 17.920 -4.815 -6.633 1.00 91.25 196 VAL A CA 1
ATOM 1599 C C . VAL A 1 196 ? 18.997 -3.760 -6.761 1.00 91.25 196 VAL A C 1
ATOM 1601 O O . VAL A 1 196 ? 19.763 -3.745 -7.724 1.00 91.25 196 VAL A O 1
ATOM 1604 N N . TRP A 1 197 ? 19.018 -2.894 -5.761 1.00 92.44 197 TRP A N 1
ATOM 1605 C CA . TRP A 1 197 ? 20.092 -1.967 -5.455 1.00 92.44 197 TRP A CA 1
ATOM 1606 C C . TRP A 1 197 ? 21.054 -2.621 -4.463 1.00 92.44 197 TRP A C 1
ATOM 1608 O O . TRP A 1 197 ? 20.644 -3.485 -3.688 1.00 92.44 197 TRP A O 1
ATOM 1618 N N . GLU A 1 198 ? 22.319 -2.210 -4.425 1.00 93.19 198 GLU A N 1
ATOM 1619 C CA . GLU A 1 198 ? 23.206 -2.588 -3.311 1.00 93.19 198 GLU A CA 1
ATOM 1620 C C . GLU A 1 198 ? 22.670 -2.033 -1.983 1.00 93.19 198 GLU A C 1
ATOM 1622 O O . GLU A 1 198 ? 22.662 -2.714 -0.961 1.00 93.19 198 GLU A O 1
ATOM 1627 N N . GLY A 1 199 ? 22.168 -0.801 -2.026 1.00 91.00 199 GLY A N 1
ATOM 1628 C CA . GLY A 1 199 ? 21.518 -0.123 -0.914 1.00 91.00 199 GLY A CA 1
ATOM 1629 C C . GLY A 1 199 ? 20.701 1.063 -1.409 1.00 91.00 199 GLY A C 1
ATOM 1630 O O . GLY A 1 199 ? 20.741 1.413 -2.587 1.00 91.00 199 GLY A O 1
ATOM 1631 N N . SER A 1 200 ? 19.955 1.709 -0.521 1.00 90.06 200 SER A N 1
ATOM 1632 C CA . SER A 1 200 ? 19.135 2.877 -0.863 1.00 90.06 200 SER A CA 1
ATOM 1633 C C . SER A 1 200 ? 19.242 3.951 0.213 1.00 90.06 200 SER A C 1
ATOM 1635 O O . SER A 1 200 ? 19.160 3.632 1.398 1.00 90.06 200 SER A O 1
ATOM 1637 N N . GLY A 1 201 ? 19.399 5.205 -0.204 1.00 87.38 201 GLY A N 1
ATOM 1638 C CA . GLY A 1 201 ? 19.172 6.391 0.620 1.00 87.38 201 GLY A CA 1
ATOM 1639 C C . GLY A 1 201 ? 17.791 6.997 0.356 1.00 87.38 201 GLY A C 1
ATOM 1640 O O . GLY A 1 201 ? 16.992 6.440 -0.395 1.00 87.38 201 GLY A O 1
ATOM 1641 N N . ASP A 1 202 ? 17.531 8.170 0.932 1.00 86.88 202 ASP A N 1
ATOM 1642 C CA . ASP A 1 202 ? 16.209 8.818 0.882 1.00 86.88 202 ASP A CA 1
ATOM 1643 C C . ASP A 1 202 ? 15.729 9.136 -0.544 1.00 86.88 202 ASP A C 1
ATOM 1645 O O . ASP A 1 202 ? 14.532 9.116 -0.823 1.00 86.88 202 ASP A O 1
ATOM 1649 N N . SER A 1 203 ? 16.663 9.437 -1.451 1.00 85.00 203 SER A N 1
ATOM 1650 C CA . SER A 1 203 ? 16.367 9.882 -2.821 1.00 85.00 203 SER A CA 1
ATOM 1651 C C . SER A 1 203 ? 17.216 9.213 -3.906 1.00 85.00 203 SER A C 1
ATOM 1653 O O . SER A 1 203 ? 17.125 9.593 -5.073 1.00 85.00 203 SER A O 1
ATOM 1655 N N . TRP A 1 204 ? 18.047 8.226 -3.556 1.00 84.81 204 TRP A N 1
ATOM 1656 C CA . TRP A 1 204 ? 18.946 7.562 -4.504 1.00 84.81 204 TRP A CA 1
ATOM 1657 C C . TRP A 1 204 ? 19.211 6.099 -4.130 1.00 84.81 204 TRP A C 1
ATOM 1659 O O . TRP A 1 204 ? 19.159 5.721 -2.961 1.00 84.81 204 TRP A O 1
ATOM 1669 N N . GLY A 1 205 ? 19.512 5.276 -5.135 1.00 85.88 205 GLY A N 1
ATOM 1670 C CA . GLY A 1 205 ? 19.971 3.896 -4.968 1.00 85.88 205 GLY A CA 1
ATOM 1671 C C . GLY A 1 205 ? 21.478 3.785 -5.196 1.00 85.88 205 GLY A C 1
ATOM 1672 O O . GLY A 1 205 ? 22.004 4.359 -6.152 1.00 85.88 205 GLY A O 1
ATOM 1673 N N . SER A 1 206 ? 22.174 3.053 -4.329 1.00 87.88 206 SER A N 1
ATOM 1674 C CA . SER A 1 206 ? 23.594 2.730 -4.483 1.00 87.88 206 SER A CA 1
ATOM 1675 C C . SER A 1 206 ? 23.757 1.514 -5.377 1.00 87.88 206 SER A C 1
ATOM 1677 O O . SER A 1 206 ? 23.130 0.498 -5.093 1.00 87.88 206 SER A O 1
ATOM 1679 N N . CYS A 1 207 ? 24.600 1.634 -6.410 1.00 86.00 207 CYS A N 1
ATOM 1680 C CA . CYS A 1 207 ? 24.930 0.606 -7.409 1.00 86.00 207 CYS A CA 1
ATOM 1681 C C . CYS A 1 207 ? 23.692 -0.038 -8.078 1.00 86.00 207 CYS A C 1
ATOM 1683 O O . CYS A 1 207 ? 22.910 -0.749 -7.456 1.00 86.00 207 CYS A O 1
ATOM 1685 N N . HIS A 1 208 ? 23.501 0.212 -9.376 1.00 82.06 208 HIS A N 1
ATOM 1686 C CA . HIS A 1 208 ? 22.356 -0.306 -10.136 1.00 82.06 208 HIS A CA 1
ATOM 1687 C C . HIS A 1 208 ? 22.657 -1.654 -10.794 1.00 82.06 208 HIS A C 1
ATOM 1689 O O . HIS A 1 208 ? 23.810 -1.985 -11.068 1.00 82.06 208 HIS A O 1
ATOM 1695 N N . GLY A 1 209 ? 21.596 -2.397 -11.125 1.00 74.62 209 GLY A N 1
ATOM 1696 C CA . GLY A 1 209 ? 21.711 -3.786 -11.572 1.00 74.62 209 GLY A CA 1
ATOM 1697 C C . GLY A 1 209 ? 21.917 -4.685 -10.363 1.00 74.62 209 GLY A C 1
ATOM 1698 O O . GLY A 1 209 ? 22.357 -4.207 -9.329 1.00 74.62 209 GLY A O 1
ATOM 1699 N N . SER A 1 210 ? 21.585 -5.970 -10.458 1.00 81.56 210 SER A N 1
ATOM 1700 C CA . SER A 1 210 ? 21.429 -6.879 -9.312 1.00 81.56 210 SER A CA 1
ATOM 1701 C C . SER A 1 210 ? 22.627 -7.024 -8.348 1.00 81.56 210 SER A C 1
ATOM 1703 O O . SER A 1 210 ? 22.527 -7.796 -7.405 1.00 81.56 210 SER A O 1
ATOM 1705 N N . CYS A 1 211 ? 23.730 -6.285 -8.542 1.00 85.88 211 CYS A N 1
ATOM 1706 C CA . CYS A 1 211 ? 24.860 -6.140 -7.627 1.00 85.88 211 CYS A CA 1
ATOM 1707 C C . CYS A 1 211 ? 25.327 -7.504 -7.146 1.00 85.88 211 CYS A C 1
ATOM 1709 O O . CYS A 1 211 ? 25.208 -7.843 -5.971 1.00 85.88 211 CYS A O 1
ATOM 1711 N N . THR A 1 212 ? 25.805 -8.318 -8.087 1.00 87.19 212 THR A N 1
ATOM 1712 C CA . THR A 1 212 ? 26.127 -9.729 -7.848 1.00 87.19 212 THR A CA 1
ATOM 1713 C C . THR A 1 212 ? 27.120 -9.914 -6.701 1.00 87.19 212 THR A C 1
ATOM 1715 O O . THR A 1 212 ? 27.017 -10.884 -5.961 1.00 87.19 212 THR A O 1
ATOM 1718 N N . HIS A 1 213 ? 28.027 -8.964 -6.456 1.00 88.69 213 HIS A N 1
ATOM 1719 C CA . HIS A 1 213 ? 28.937 -8.993 -5.304 1.00 88.69 213 HIS A CA 1
ATOM 1720 C C . HIS A 1 213 ? 28.248 -8.838 -3.938 1.00 88.69 213 HIS A C 1
ATOM 1722 O O . HIS A 1 213 ? 28.889 -9.092 -2.925 1.00 88.69 213 HIS A O 1
ATOM 1728 N N . VAL A 1 214 ? 26.975 -8.440 -3.898 1.00 90.25 214 VAL A N 1
ATOM 1729 C CA . VAL A 1 214 ? 26.142 -8.323 -2.689 1.00 90.25 214 VAL A CA 1
ATOM 1730 C C . VAL A 1 214 ? 25.050 -9.386 -2.693 1.00 90.25 214 VAL A C 1
ATOM 1732 O O . VAL A 1 214 ? 24.945 -10.189 -1.767 1.00 90.25 214 VAL A O 1
ATOM 1735 N N . TRP A 1 215 ? 24.252 -9.451 -3.757 1.00 90.25 215 TRP A N 1
ATOM 1736 C CA . TRP A 1 215 ? 23.053 -10.288 -3.772 1.00 90.25 215 TRP A CA 1
ATOM 1737 C C . TRP A 1 215 ? 23.317 -11.764 -4.062 1.00 90.25 215 TRP A C 1
ATOM 1739 O O . TRP A 1 215 ? 22.443 -12.581 -3.789 1.00 90.25 215 TRP A O 1
ATOM 1749 N N . ASN A 1 216 ? 24.529 -12.156 -4.478 1.00 88.94 216 ASN A N 1
ATOM 1750 C CA . ASN A 1 216 ? 24.895 -13.579 -4.538 1.00 88.94 216 ASN A CA 1
ATOM 1751 C C . ASN A 1 216 ? 24.864 -14.266 -3.159 1.00 88.94 216 ASN A C 1
ATOM 1753 O O . ASN A 1 216 ? 24.769 -15.492 -3.091 1.00 88.94 216 ASN A O 1
ATOM 1757 N N . TYR A 1 217 ? 24.939 -13.507 -2.060 1.00 88.38 217 TYR A N 1
ATOM 1758 C CA . TYR A 1 217 ? 24.823 -14.051 -0.703 1.00 88.38 217 TYR A CA 1
ATOM 1759 C C . TYR A 1 217 ? 23.365 -14.219 -0.246 1.00 88.38 217 TYR A C 1
ATOM 1761 O O . TYR A 1 217 ? 23.096 -14.944 0.712 1.00 88.38 217 TYR A O 1
ATOM 1769 N N . ALA A 1 218 ? 22.407 -13.588 -0.930 1.00 87.62 218 ALA A N 1
ATOM 1770 C CA . ALA A 1 218 ? 20.991 -13.644 -0.592 1.00 87.62 218 ALA A CA 1
ATOM 1771 C C . ALA A 1 218 ? 20.326 -14.876 -1.232 1.00 87.62 218 ALA A C 1
ATOM 1773 O O . ALA A 1 218 ? 19.608 -14.781 -2.217 1.00 87.62 218 ALA A O 1
ATOM 1774 N N . GLN A 1 219 ? 20.545 -16.061 -0.662 1.00 82.44 219 GLN A N 1
ATOM 1775 C CA . GLN A 1 219 ? 20.073 -17.326 -1.255 1.00 82.44 219 GLN A CA 1
ATOM 1776 C C . GLN A 1 219 ? 18.573 -17.616 -1.066 1.00 82.44 219 GLN A C 1
ATOM 1778 O O . GLN A 1 219 ? 18.067 -18.615 -1.569 1.00 82.44 219 GLN A O 1
ATOM 1783 N N . ALA A 1 220 ? 17.864 -16.774 -0.311 1.00 82.25 220 ALA A N 1
ATOM 1784 C CA . ALA A 1 220 ? 16.457 -16.971 0.044 1.00 82.25 220 ALA A CA 1
ATOM 1785 C C . ALA A 1 220 ? 15.483 -16.095 -0.768 1.00 82.25 220 ALA A C 1
ATOM 1787 O O . ALA A 1 220 ? 14.284 -16.098 -0.483 1.00 82.25 220 ALA A O 1
ATOM 1788 N N . VAL A 1 221 ? 15.981 -15.334 -1.749 1.00 80.94 221 VAL A N 1
ATOM 1789 C CA . VAL A 1 221 ? 15.151 -14.561 -2.687 1.00 80.94 221 VAL A CA 1
ATOM 1790 C C . VAL A 1 221 ? 15.058 -15.279 -4.046 1.00 80.94 221 VAL A C 1
ATOM 1792 O O . VAL A 1 221 ? 15.957 -16.060 -4.356 1.00 80.94 221 VAL A O 1
ATOM 1795 N N . PRO A 1 222 ? 13.962 -15.089 -4.813 1.00 62.34 222 PRO A N 1
ATOM 1796 C CA . PRO A 1 222 ? 13.753 -15.743 -6.109 1.00 62.34 222 PRO A CA 1
ATOM 1797 C C . PRO A 1 222 ? 14.792 -15.397 -7.177 1.00 62.34 222 PRO A C 1
ATOM 1799 O O . PRO A 1 222 ? 15.296 -14.250 -7.161 1.00 62.34 222 PRO A O 1
#